Protein AF-A0A0H5CPA8-F1 (afdb_monomer)

Mean predicted aligned error: 16.89 Å

Nearest PDB structures (foldseek):
  6z88-assembly1_G  TM=3.683E-01  e=2.321E-01  Homo sapiens
  7ala-assembly1_B-2  TM=3.546E-01  e=7.227E-01  Homo sapiens
  6z88-assembly1_E  TM=3.947E-01  e=8.647E-01  Homo sapiens
  6z88-assembly1_I  TM=3.704E-01  e=1.238E+00  Homo sapiens
  6z89-assembly1_B-2  TM=2.551E-01  e=1.669E+00  Homo sapiens

Sequence (295 aa):
METSARWRAPVLVMGAALLLPLMLTFAFNLPRWLTVVLLVLSIGAGAMGIRQVVFQREQAELRAEAAKERAAAKPEPEPTLNEHHVPAIPIDSAEPYYRFVLSCKVCWTTHPDADHGNPRGLAVHAVLERARQITVTGAPTDSDNVRTRLAAELGVKVVDRSGQITAWAEDVGLTIPETDVARLARLAELRKEKQVLHQERELEQSTRSYLTENVFTDPGSAMVWWLSRHPDQIREAAALLPTFAELTAAVNDTEVSPKYAQAERPTLSAVANGEWNRLAGDEDRRQLPRTSDPD

pLDDT: mean 80.63, std 17.36, range [33.59, 98.19]

Radius of gyration: 48.31 Å; Cα contacts (8 Å, |Δi|>4): 271; chains: 1; bounding box: 88×82×123 Å

Structure (mmCIF, N/CA/C/O backbone):
data_AF-A0A0H5CPA8-F1
#
_entry.id   AF-A0A0H5CPA8-F1
#
loop_
_atom_site.group_PDB
_atom_site.id
_atom_site.type_symbol
_atom_site.label_atom_id
_atom_site.label_alt_id
_atom_site.label_comp_id
_atom_site.label_asym_id
_atom_site.label_entity_id
_atom_site.label_seq_id
_atom_site.pdbx_PDB_ins_code
_atom_site.Cartn_x
_atom_site.Cartn_y
_atom_site.Cartn_z
_atom_site.occupancy
_atom_site.B_iso_or_equiv
_atom_site.auth_seq_id
_atom_site.auth_comp_id
_atom_site.auth_asym_id
_atom_site.auth_atom_id
_atom_site.pdbx_PDB_model_num
ATOM 1 N N . MET A 1 1 ? 39.561 -14.846 -67.476 1.00 44.72 1 MET A N 1
ATOM 2 C CA . MET A 1 1 ? 39.457 -16.081 -68.292 1.00 44.72 1 MET A CA 1
ATOM 3 C C . MET A 1 1 ? 39.003 -17.265 -67.419 1.00 44.72 1 MET A C 1
ATOM 5 O O . MET A 1 1 ? 39.638 -18.306 -67.432 1.00 44.72 1 MET A O 1
ATOM 9 N N . GLU A 1 2 ? 37.902 -17.134 -66.662 1.00 45.84 2 GLU A N 1
ATOM 10 C CA . GLU A 1 2 ? 37.496 -18.131 -65.637 1.00 45.84 2 GLU A CA 1
ATOM 11 C C . GLU A 1 2 ? 36.095 -18.735 -65.855 1.00 45.84 2 GLU A C 1
ATOM 13 O O . GLU A 1 2 ? 35.608 -19.541 -65.064 1.00 45.84 2 GLU A O 1
ATOM 18 N N . THR A 1 3 ? 35.416 -18.395 -66.951 1.00 46.47 3 THR A N 1
ATOM 19 C CA . THR A 1 3 ? 34.068 -18.910 -67.250 1.00 46.47 3 THR A CA 1
ATOM 20 C C . THR A 1 3 ? 34.074 -20.325 -67.839 1.00 46.47 3 THR A C 1
ATOM 22 O O . THR A 1 3 ? 33.051 -21.007 -67.796 1.00 46.47 3 THR A O 1
ATOM 25 N N . SER A 1 4 ? 35.221 -20.816 -68.321 1.00 49.03 4 SER A N 1
ATOM 26 C CA . SER A 1 4 ? 35.357 -22.138 -68.952 1.00 49.03 4 SER A CA 1
ATOM 27 C C . SER A 1 4 ? 35.433 -23.306 -67.958 1.00 49.03 4 SER A C 1
ATOM 29 O O . SER A 1 4 ? 35.204 -24.452 -68.342 1.00 49.03 4 SER A O 1
ATOM 31 N N . ALA A 1 5 ? 35.699 -23.045 -66.673 1.00 46.66 5 ALA A N 1
ATOM 32 C CA . ALA A 1 5 ? 35.744 -24.077 -65.632 1.00 46.66 5 ALA A CA 1
ATOM 33 C C . ALA A 1 5 ? 34.355 -24.412 -65.051 1.00 46.66 5 ALA A C 1
ATOM 35 O O . ALA A 1 5 ? 34.128 -25.534 -64.598 1.00 46.66 5 ALA A O 1
ATOM 36 N N . ARG A 1 6 ? 33.395 -23.476 -65.125 1.00 50.84 6 ARG A N 1
ATOM 37 C CA . ARG A 1 6 ? 32.060 -23.598 -64.500 1.00 50.84 6 ARG A CA 1
ATOM 38 C C . ARG A 1 6 ? 31.156 -24.665 -65.135 1.00 50.84 6 ARG A C 1
ATOM 40 O O . ARG A 1 6 ? 30.202 -25.089 -64.490 1.00 50.84 6 ARG A O 1
ATOM 47 N N . TRP A 1 7 ? 31.476 -25.131 -66.345 1.00 50.28 7 TRP A N 1
ATOM 48 C CA . TRP A 1 7 ? 30.689 -26.126 -67.092 1.00 50.28 7 TRP A CA 1
ATOM 49 C C . TRP A 1 7 ? 31.372 -27.495 -67.233 1.00 50.28 7 TRP A C 1
ATOM 51 O O . TRP A 1 7 ? 30.726 -28.461 -67.625 1.00 50.28 7 TRP A O 1
ATOM 61 N N . ARG A 1 8 ? 32.656 -27.628 -66.869 1.00 51.97 8 ARG A N 1
ATOM 62 C CA . ARG A 1 8 ? 33.401 -28.894 -67.016 1.00 51.97 8 ARG A CA 1
ATOM 63 C C . ARG A 1 8 ? 32.976 -29.957 -66.006 1.00 51.97 8 ARG A C 1
ATOM 65 O O . ARG A 1 8 ? 32.893 -31.125 -66.365 1.00 51.97 8 ARG A O 1
ATOM 72 N N . ALA A 1 9 ? 32.672 -29.552 -64.773 1.00 53.97 9 ALA A N 1
ATOM 73 C CA . ALA A 1 9 ? 32.246 -30.465 -63.714 1.00 53.97 9 ALA A CA 1
ATOM 74 C C . ALA A 1 9 ? 30.922 -31.197 -64.031 1.00 53.97 9 ALA A C 1
ATOM 76 O O . ALA A 1 9 ? 30.919 -32.424 -63.968 1.00 53.97 9 ALA A O 1
ATOM 77 N N . PRO A 1 10 ? 29.822 -30.528 -64.444 1.00 54.47 10 PRO A N 1
ATOM 78 C CA . PRO A 1 10 ? 28.591 -31.243 -64.787 1.00 54.47 10 PRO A CA 1
ATOM 79 C C . PRO A 1 10 ? 28.733 -32.090 -66.060 1.00 54.47 10 PRO A C 1
ATOM 81 O O . PR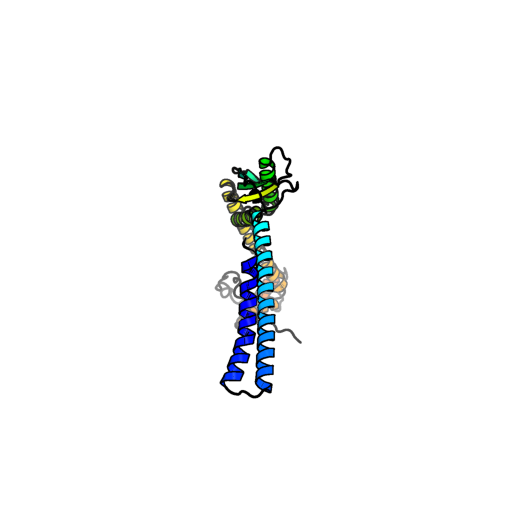O A 1 10 ? 28.175 -33.180 -66.120 1.00 54.47 10 PRO A O 1
ATOM 84 N N . VAL A 1 11 ? 29.522 -31.648 -67.048 1.00 61.16 11 VAL A N 1
ATOM 85 C CA . VAL A 1 11 ? 29.744 -32.398 -68.300 1.00 61.16 11 VAL A CA 1
ATOM 86 C C . VAL A 1 11 ? 30.575 -33.665 -68.067 1.00 61.16 11 VAL A C 1
ATOM 88 O O . VAL A 1 11 ? 30.256 -34.708 -68.633 1.00 61.16 11 VAL A O 1
ATOM 91 N N . LEU A 1 12 ? 31.592 -33.615 -67.199 1.00 62.12 12 LEU A N 1
ATOM 92 C CA . LEU A 1 12 ? 32.364 -34.801 -66.803 1.00 62.12 12 LEU A CA 1
ATOM 93 C C . LEU A 1 12 ? 31.523 -35.788 -65.990 1.00 62.12 12 LEU A C 1
ATOM 95 O O . LEU A 1 12 ? 31.606 -36.988 -66.234 1.00 62.12 12 LEU A O 1
ATOM 99 N N . VAL A 1 13 ? 30.687 -35.298 -65.069 1.00 62.78 13 VAL A N 1
ATOM 100 C CA . VAL A 1 13 ? 29.778 -36.150 -64.285 1.00 62.78 13 VAL A CA 1
ATOM 101 C C . VAL A 1 13 ? 28.743 -36.812 -65.194 1.00 62.78 13 VAL A C 1
ATOM 103 O O . VAL A 1 13 ? 28.523 -38.013 -65.082 1.00 62.78 13 VAL A O 1
ATOM 106 N N . MET A 1 14 ? 28.167 -36.075 -66.146 1.00 61.81 14 MET A N 1
ATOM 107 C CA . MET A 1 14 ? 27.193 -36.618 -67.096 1.00 61.81 14 MET A CA 1
ATOM 108 C C . MET A 1 14 ? 27.835 -37.616 -68.074 1.00 61.81 14 MET A C 1
ATOM 110 O O . MET A 1 14 ? 27.265 -38.672 -68.335 1.00 61.81 14 MET A O 1
ATOM 114 N N . GLY A 1 15 ? 29.045 -37.324 -68.570 1.00 65.88 15 GLY A N 1
ATOM 115 C CA . GLY A 1 15 ? 29.805 -38.225 -69.441 1.00 65.88 15 GLY A CA 1
ATOM 116 C C . GLY A 1 15 ? 30.239 -39.513 -68.736 1.00 65.88 15 GLY A C 1
ATOM 117 O O . GLY A 1 15 ? 30.069 -40.600 -69.286 1.00 65.88 15 GLY A O 1
ATOM 118 N N . ALA A 1 16 ? 30.724 -39.421 -67.494 1.00 64.75 16 ALA A N 1
ATOM 119 C CA . ALA A 1 16 ? 31.068 -40.588 -66.684 1.00 64.75 16 ALA A CA 1
ATOM 120 C C . ALA A 1 16 ? 29.825 -41.419 -66.330 1.00 64.75 16 ALA A C 1
ATOM 122 O O . ALA A 1 16 ? 29.859 -42.640 -66.448 1.00 64.75 16 ALA A O 1
ATOM 123 N N . ALA A 1 17 ? 28.708 -40.775 -65.982 1.00 61.19 17 ALA A N 1
ATOM 124 C CA . ALA A 1 17 ? 27.459 -41.457 -65.654 1.00 61.19 17 ALA A CA 1
ATOM 125 C C . ALA A 1 17 ? 26.862 -42.230 -66.850 1.00 61.19 17 ALA A C 1
ATOM 127 O O . ALA A 1 17 ? 26.171 -43.227 -66.644 1.00 61.19 17 ALA A O 1
ATOM 128 N N . LEU A 1 18 ? 27.144 -41.818 -68.092 1.00 64.56 18 LEU A N 1
ATOM 129 C CA . LEU A 1 18 ? 26.703 -42.506 -69.314 1.00 64.56 18 LEU A CA 1
ATOM 130 C C . LEU A 1 18 ? 27.679 -43.605 -69.768 1.00 64.56 18 LEU A C 1
ATOM 132 O O . LEU A 1 18 ? 27.248 -44.653 -70.246 1.00 64.56 18 LEU A O 1
ATOM 136 N N . LEU A 1 19 ? 28.988 -43.396 -69.588 1.00 67.50 19 LEU A 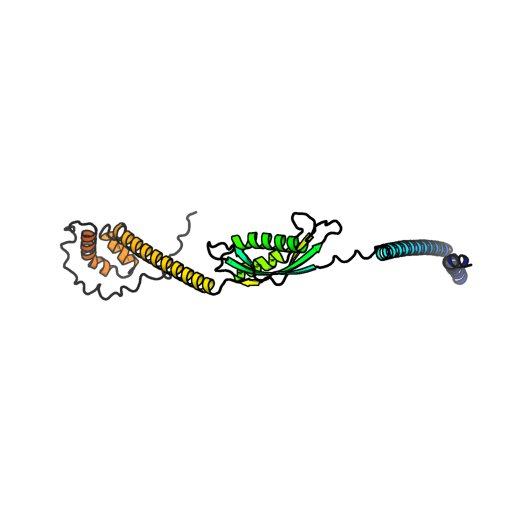N 1
ATOM 137 C CA . LEU A 1 19 ? 30.024 -44.345 -70.013 1.00 67.50 19 LEU A CA 1
ATOM 138 C C . LEU A 1 19 ? 30.178 -45.542 -69.068 1.00 67.50 19 LEU A C 1
ATOM 140 O O . LEU A 1 19 ? 30.428 -46.650 -69.536 1.00 67.50 19 LEU A O 1
ATOM 144 N N . LEU A 1 20 ? 30.000 -45.351 -67.758 1.00 68.00 20 LEU A N 1
ATOM 145 C CA . LEU A 1 20 ? 30.142 -46.412 -66.753 1.00 68.00 20 LEU A CA 1
ATOM 146 C C . LEU A 1 20 ? 29.137 -47.568 -66.936 1.00 68.00 20 LEU A C 1
ATOM 148 O O . LEU A 1 20 ? 29.578 -48.716 -66.981 1.00 68.00 20 LEU A O 1
ATOM 152 N N . PRO A 1 21 ? 27.822 -47.332 -67.131 1.00 65.88 21 PRO A N 1
ATOM 153 C CA . PRO A 1 21 ? 26.882 -48.418 -67.407 1.00 65.88 21 PRO A CA 1
ATOM 154 C C . PRO A 1 21 ? 27.106 -49.046 -68.789 1.00 65.88 21 PRO A C 1
ATOM 156 O O . PRO A 1 21 ? 26.897 -50.247 -68.955 1.00 65.88 21 PRO A O 1
ATOM 159 N N . LEU A 1 22 ? 27.584 -48.279 -69.774 1.00 67.88 22 LEU A N 1
ATOM 160 C CA . LEU A 1 22 ? 27.881 -48.785 -71.117 1.00 67.88 22 LEU A CA 1
ATOM 161 C C . LEU A 1 22 ? 29.123 -49.700 -71.129 1.00 67.88 22 LEU A C 1
ATOM 163 O O . LEU A 1 22 ? 29.129 -50.735 -71.790 1.00 67.88 22 LEU A O 1
ATOM 167 N N . MET A 1 23 ? 30.144 -49.378 -70.330 1.00 70.50 23 MET A N 1
ATOM 168 C CA . MET A 1 23 ? 31.296 -50.259 -70.106 1.00 70.50 23 MET A CA 1
ATOM 169 C C . MET A 1 23 ? 30.933 -51.501 -69.287 1.00 70.50 23 MET A C 1
ATOM 171 O O . MET A 1 23 ? 31.350 -52.605 -69.637 1.00 70.50 23 MET A O 1
ATOM 175 N N . LEU A 1 24 ? 30.122 -51.352 -68.232 1.00 68.88 24 LEU A N 1
ATOM 176 C CA . LEU A 1 24 ? 29.700 -52.475 -67.387 1.00 68.88 24 LEU A CA 1
ATOM 177 C C . LEU A 1 24 ? 28.910 -53.520 -68.189 1.00 68.88 24 LEU A C 1
ATOM 179 O O . LEU A 1 24 ? 29.061 -54.724 -67.991 1.00 68.88 24 LEU A O 1
ATOM 183 N N . THR A 1 25 ? 28.096 -53.053 -69.134 1.00 64.62 25 THR A N 1
ATOM 184 C CA . THR A 1 25 ? 27.258 -53.903 -69.986 1.00 64.62 25 THR A CA 1
ATOM 185 C C . THR A 1 25 ? 28.049 -54.644 -71.052 1.00 64.62 25 THR A C 1
ATOM 187 O O . THR A 1 25 ? 27.723 -55.794 -71.349 1.00 64.62 25 THR A O 1
ATOM 190 N N . PHE A 1 26 ? 29.136 -54.047 -71.542 1.00 70.50 26 PHE A N 1
ATOM 191 C CA . PHE A 1 26 ? 30.077 -54.710 -72.440 1.00 70.50 26 PHE A CA 1
ATOM 192 C C . PHE A 1 26 ? 30.935 -55.765 -71.719 1.00 70.50 26 PHE A C 1
ATOM 194 O O . PHE A 1 26 ? 31.205 -56.823 -72.279 1.00 70.50 26 PHE A O 1
ATOM 201 N N . ALA A 1 27 ? 31.328 -55.511 -70.466 1.00 75.25 27 ALA A N 1
ATOM 202 C CA . ALA A 1 27 ? 32.198 -56.407 -69.699 1.00 75.25 27 ALA A CA 1
ATOM 203 C C . ALA A 1 27 ? 31.483 -57.649 -69.126 1.00 75.25 27 ALA A C 1
ATOM 205 O O . ALA A 1 27 ? 32.087 -58.715 -69.047 1.00 75.25 27 ALA A O 1
ATOM 206 N N . PHE A 1 28 ? 30.208 -57.533 -68.738 1.00 75.25 28 PHE A N 1
ATOM 207 C CA . PHE A 1 28 ? 29.469 -58.601 -68.039 1.00 75.25 28 PHE A CA 1
ATOM 208 C C . PHE A 1 28 ? 28.362 -59.269 -68.880 1.00 75.25 28 PHE A C 1
ATOM 210 O O . PHE A 1 28 ? 27.575 -60.043 -68.339 1.00 75.25 28 PHE A O 1
ATOM 217 N N . ASN A 1 29 ? 28.291 -58.990 -70.192 1.00 71.56 29 ASN A N 1
ATOM 218 C CA . ASN A 1 29 ? 27.273 -59.509 -71.128 1.00 71.5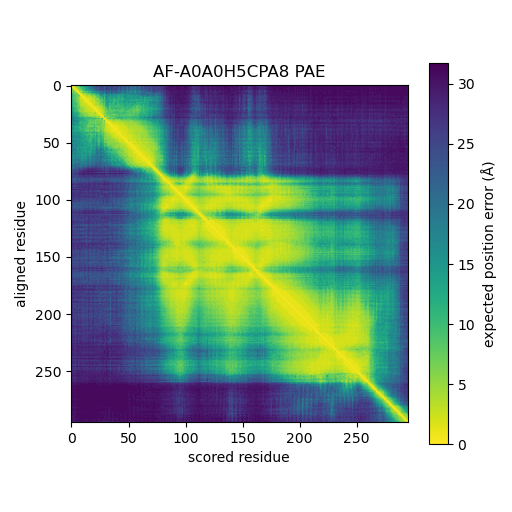6 29 ASN A CA 1
ATOM 219 C C . ASN A 1 29 ? 25.836 -59.396 -70.578 1.00 71.56 29 ASN A C 1
ATOM 221 O O . ASN A 1 29 ? 25.035 -60.333 -70.642 1.00 71.56 29 ASN A O 1
ATOM 225 N N . LEU A 1 30 ? 25.529 -58.248 -69.965 1.00 66.19 30 LEU A N 1
ATOM 226 C CA . LEU A 1 30 ? 24.237 -58.035 -69.326 1.00 66.19 30 LEU A CA 1
ATOM 227 C C . LEU A 1 30 ? 23.108 -58.015 -70.367 1.00 66.19 30 LEU A C 1
ATOM 229 O O . LEU A 1 30 ? 23.293 -57.507 -71.478 1.00 66.19 30 LEU A O 1
ATOM 233 N N . PRO A 1 31 ? 21.907 -58.503 -70.008 1.00 76.69 31 PRO A N 1
ATOM 234 C CA . PRO A 1 31 ? 20.750 -58.444 -70.886 1.00 76.69 31 PRO A CA 1
ATOM 235 C C . PRO A 1 31 ? 20.496 -57.018 -71.382 1.00 76.69 31 PRO A C 1
ATOM 237 O O . PRO A 1 31 ? 20.517 -56.069 -70.596 1.00 76.69 31 PRO A O 1
ATOM 240 N N . ARG A 1 32 ? 20.183 -56.866 -72.677 1.00 76.62 32 ARG A N 1
ATOM 241 C CA . ARG A 1 32 ? 19.951 -55.556 -73.320 1.00 76.62 32 ARG A CA 1
ATOM 242 C C . ARG A 1 32 ? 18.897 -54.696 -72.608 1.00 76.62 32 ARG A C 1
ATOM 244 O O . ARG A 1 32 ? 18.966 -53.480 -72.672 1.00 76.62 32 ARG A O 1
ATOM 251 N N . TRP A 1 33 ? 17.944 -55.306 -71.905 1.00 74.25 33 TRP A N 1
ATOM 252 C CA . TRP A 1 33 ? 16.938 -54.574 -71.131 1.00 74.25 33 TRP A CA 1
ATOM 253 C C . TRP A 1 33 ? 17.524 -53.902 -69.877 1.00 74.25 33 TRP A C 1
ATOM 255 O O . TRP A 1 33 ? 17.095 -52.814 -69.504 1.00 74.25 33 TRP A O 1
ATOM 265 N N . LEU A 1 34 ? 18.546 -54.498 -69.259 1.00 77.12 34 LEU A N 1
ATOM 266 C CA . LEU A 1 34 ? 19.173 -53.993 -68.036 1.00 77.12 34 LEU A CA 1
ATOM 267 C C . LEU A 1 34 ? 20.092 -52.795 -68.330 1.00 77.12 34 LEU A C 1
ATOM 269 O O . LEU A 1 34 ? 20.224 -51.889 -67.509 1.00 77.12 34 LEU A O 1
ATOM 273 N N . THR A 1 35 ? 20.655 -52.741 -69.542 1.00 74.19 35 THR A N 1
ATOM 274 C CA . THR A 1 35 ? 21.454 -51.602 -70.023 1.00 74.19 35 THR A CA 1
ATOM 275 C C . THR A 1 35 ? 20.594 -50.348 -70.180 1.00 74.19 35 THR A C 1
ATOM 277 O O . THR A 1 35 ? 20.984 -49.269 -69.736 1.00 74.19 35 THR A O 1
ATOM 280 N N . VAL A 1 36 ? 19.385 -50.506 -70.731 1.00 79.56 36 VAL A N 1
ATOM 281 C CA . VAL A 1 36 ? 18.406 -49.424 -70.884 1.00 79.56 36 VAL A CA 1
ATOM 282 C C . VAL A 1 36 ? 17.965 -48.907 -69.514 1.00 79.56 36 VAL A C 1
ATOM 284 O O . VAL A 1 36 ? 17.938 -47.697 -69.305 1.00 79.56 36 VAL A O 1
ATOM 287 N N . VAL A 1 37 ? 17.703 -49.799 -68.551 1.00 81.31 37 VAL A N 1
ATOM 288 C CA . VAL A 1 37 ? 17.332 -49.411 -67.177 1.00 81.31 37 VAL A CA 1
ATOM 289 C C . VAL A 1 37 ? 18.449 -48.616 -66.491 1.00 81.31 37 VAL A C 1
ATOM 291 O O . VAL A 1 37 ? 18.175 -47.579 -65.887 1.00 81.31 37 VAL A O 1
ATOM 294 N N . LEU A 1 38 ? 19.709 -49.045 -66.619 1.00 79.44 38 LEU A N 1
ATOM 295 C CA . LEU A 1 38 ? 20.860 -48.332 -66.052 1.00 79.44 38 LEU A CA 1
ATOM 296 C C . LEU A 1 38 ? 21.070 -46.949 -66.680 1.00 79.44 38 LEU A C 1
ATOM 298 O O . LEU A 1 38 ? 21.384 -45.992 -65.971 1.00 79.44 38 LEU A O 1
ATOM 302 N N . LEU A 1 39 ? 20.878 -46.829 -67.994 1.00 80.12 39 LEU A N 1
ATOM 303 C CA . LEU A 1 39 ? 21.018 -45.560 -68.705 1.00 80.12 39 LEU A CA 1
ATOM 304 C C . LEU A 1 39 ? 19.914 -44.576 -68.278 1.00 80.12 39 LEU A C 1
ATOM 306 O O . LEU A 1 39 ? 20.203 -43.418 -67.982 1.00 80.12 39 LEU A O 1
ATOM 310 N N . VAL A 1 40 ? 18.673 -45.051 -68.135 1.00 84.38 40 VAL A N 1
ATOM 311 C CA . VAL A 1 40 ? 17.549 -44.240 -67.632 1.00 84.38 40 VAL A CA 1
ATOM 312 C C . VAL A 1 40 ? 17.772 -43.799 -66.179 1.00 84.38 40 VAL A C 1
ATOM 314 O O . VAL A 1 40 ? 17.574 -42.624 -65.867 1.00 84.38 40 VAL A O 1
ATOM 317 N N . LEU A 1 41 ? 18.241 -44.692 -65.300 1.00 83.69 41 LEU A N 1
ATOM 318 C CA . LEU A 1 41 ? 18.575 -44.353 -63.907 1.00 83.69 41 LEU A CA 1
ATOM 319 C C . LEU A 1 41 ? 19.696 -43.314 -63.814 1.00 83.69 41 LEU A C 1
ATOM 321 O O . LEU A 1 41 ? 19.616 -42.387 -63.009 1.00 83.69 41 LEU A O 1
ATOM 325 N N . SER A 1 42 ? 20.714 -43.444 -64.662 1.00 77.75 42 SER A N 1
ATOM 326 C CA . SER A 1 42 ? 21.829 -42.502 -64.744 1.00 77.75 42 SER A CA 1
ATOM 327 C C . SER A 1 42 ? 21.375 -41.104 -65.183 1.00 77.75 42 SER A C 1
ATOM 329 O O . SER A 1 42 ? 21.723 -40.107 -64.545 1.00 77.75 42 SER A O 1
ATOM 331 N N . ILE A 1 43 ? 20.514 -41.020 -66.204 1.00 83.06 43 ILE A N 1
ATOM 332 C CA . ILE A 1 43 ? 19.918 -39.749 -66.642 1.00 83.06 43 ILE A CA 1
ATOM 333 C C . ILE A 1 43 ? 19.057 -39.141 -65.526 1.00 83.06 43 ILE A C 1
ATOM 335 O O . ILE A 1 43 ? 19.162 -37.943 -65.257 1.00 83.06 43 ILE A O 1
ATOM 339 N N . GLY A 1 44 ? 18.245 -39.954 -64.842 1.00 82.56 44 GLY A N 1
ATOM 340 C CA . GLY A 1 44 ? 17.421 -39.507 -63.715 1.00 82.56 44 GLY A CA 1
ATOM 341 C C . GLY A 1 44 ? 18.253 -38.949 -62.555 1.00 82.56 44 GLY A C 1
ATOM 342 O O . GLY A 1 44 ? 17.967 -37.860 -62.055 1.00 82.56 44 GLY A O 1
ATOM 343 N N . ALA A 1 45 ? 19.330 -39.641 -62.178 1.00 81.00 45 ALA A N 1
ATOM 344 C CA . ALA A 1 45 ? 20.261 -39.191 -61.144 1.00 81.00 45 ALA A CA 1
ATOM 345 C C . ALA A 1 45 ? 21.004 -37.906 -61.552 1.00 81.00 45 ALA A C 1
ATOM 347 O O . ALA A 1 45 ? 21.169 -37.002 -60.731 1.00 81.00 45 ALA A O 1
ATOM 348 N N . GLY A 1 46 ? 21.391 -37.781 -62.827 1.00 77.94 46 GLY A N 1
ATOM 349 C CA . GLY A 1 46 ? 21.994 -36.565 -63.375 1.00 77.94 46 GLY A CA 1
ATOM 350 C C . GLY A 1 46 ? 21.045 -35.365 -63.325 1.00 77.94 46 GLY A C 1
ATOM 351 O O . GLY A 1 46 ? 21.425 -34.297 -62.844 1.00 77.94 46 GLY A O 1
ATOM 352 N N . ALA A 1 47 ? 19.789 -35.546 -63.740 1.00 82.25 47 ALA A N 1
ATOM 353 C CA . ALA A 1 47 ? 18.765 -34.503 -63.669 1.00 82.25 47 ALA A CA 1
ATOM 354 C C . ALA A 1 47 ? 18.480 -34.074 -62.218 1.00 82.25 47 ALA A C 1
ATOM 356 O O . ALA A 1 47 ? 18.363 -32.880 -61.933 1.00 82.25 47 ALA A O 1
ATOM 357 N N . MET A 1 48 ? 18.434 -35.032 -61.288 1.00 82.88 48 MET A N 1
ATOM 358 C CA . MET A 1 48 ? 18.240 -34.758 -59.863 1.00 82.88 48 MET A CA 1
ATOM 359 C C . MET A 1 48 ? 19.443 -34.029 -59.250 1.00 82.88 48 MET A C 1
ATOM 361 O O . MET A 1 48 ? 19.253 -33.065 -58.512 1.00 82.88 48 MET A O 1
ATOM 365 N N . GLY A 1 49 ? 20.671 -34.402 -59.621 1.00 80.75 49 GLY A N 1
ATOM 366 C CA . GLY A 1 49 ? 21.891 -33.703 -59.209 1.00 80.75 49 GLY A CA 1
ATOM 367 C C . GLY A 1 49 ? 21.959 -32.265 -59.729 1.00 80.75 49 GLY A C 1
ATOM 368 O O . GLY A 1 49 ? 22.297 -31.353 -58.975 1.00 80.75 49 GLY A O 1
ATOM 369 N N . ILE A 1 50 ? 21.566 -32.028 -60.986 1.00 79.62 50 ILE A N 1
ATOM 370 C CA . ILE A 1 50 ? 21.484 -30.673 -61.556 1.00 79.62 50 ILE A CA 1
ATOM 371 C C . ILE A 1 50 ? 20.442 -29.845 -60.798 1.00 79.62 50 ILE A C 1
ATOM 373 O O . ILE A 1 50 ? 20.741 -28.725 -60.383 1.00 79.62 50 ILE A O 1
ATOM 377 N N . ARG A 1 51 ? 19.253 -30.405 -60.545 1.00 83.19 51 ARG A N 1
ATOM 378 C CA . ARG A 1 51 ? 18.193 -29.728 -59.785 1.00 83.19 51 ARG A CA 1
ATOM 379 C C . ARG A 1 51 ? 18.632 -29.401 -58.353 1.00 83.19 51 ARG A C 1
ATOM 381 O O . ARG A 1 51 ? 18.379 -28.296 -57.884 1.00 83.19 51 ARG A O 1
ATOM 388 N N . GLN A 1 52 ? 19.340 -30.319 -57.692 1.00 82.00 52 GLN A N 1
ATOM 389 C CA . GLN A 1 52 ? 19.906 -30.120 -56.354 1.00 82.00 52 GLN A CA 1
ATOM 390 C C . GLN A 1 52 ? 20.926 -28.973 -56.342 1.00 82.00 52 GLN A C 1
ATOM 392 O O . GLN A 1 52 ? 20.898 -28.131 -55.449 1.00 82.00 52 GLN A O 1
ATOM 397 N N . VAL A 1 53 ? 21.817 -28.912 -57.338 1.00 82.56 53 VAL A N 1
ATOM 398 C CA . VAL A 1 53 ? 22.844 -27.862 -57.432 1.00 82.56 53 VAL A CA 1
ATOM 399 C C . VAL A 1 53 ? 22.230 -26.499 -57.741 1.00 82.56 53 VAL A C 1
ATOM 401 O O . VAL A 1 53 ? 22.660 -25.505 -57.159 1.00 82.56 53 VAL A O 1
ATOM 404 N N . VAL A 1 54 ? 21.229 -26.436 -58.621 1.00 83.75 54 VAL A N 1
ATOM 405 C CA . VAL A 1 54 ? 20.502 -25.190 -58.913 1.00 83.75 54 VAL A CA 1
ATOM 406 C C . VAL A 1 54 ? 19.804 -24.680 -57.653 1.00 83.75 54 VAL A C 1
ATOM 408 O O . VAL A 1 54 ? 20.029 -23.540 -57.261 1.00 83.75 54 VAL A O 1
ATOM 411 N N . PHE A 1 55 ? 19.088 -25.552 -56.941 1.00 83.12 55 PHE A N 1
ATOM 412 C CA . PHE A 1 55 ? 18.412 -25.192 -55.695 1.00 83.12 55 PHE A CA 1
ATOM 413 C C . PHE A 1 55 ? 19.385 -24.722 -54.600 1.00 83.12 55 PHE A C 1
ATOM 415 O O . PHE A 1 55 ? 19.129 -23.744 -53.901 1.00 83.12 55 PHE A O 1
ATOM 422 N N . GLN A 1 56 ? 20.542 -25.378 -54.463 1.00 80.06 56 GLN A N 1
ATOM 423 C CA . GLN A 1 56 ? 21.582 -24.956 -53.516 1.00 80.06 56 GLN A CA 1
ATOM 424 C C . GLN A 1 56 ? 22.176 -23.587 -53.870 1.00 80.06 56 GLN A C 1
ATOM 426 O O . GLN A 1 56 ? 22.504 -22.812 -52.972 1.00 80.06 56 GLN A O 1
ATOM 431 N N . ARG A 1 57 ? 22.302 -23.271 -55.165 1.00 81.50 57 ARG A N 1
ATOM 432 C CA . ARG A 1 57 ? 22.784 -21.962 -55.627 1.00 81.50 57 ARG A CA 1
ATOM 433 C C . ARG A 1 57 ? 21.778 -20.855 -55.360 1.00 81.50 57 ARG A C 1
ATOM 435 O O . ARG A 1 57 ? 22.175 -19.845 -54.795 1.00 81.50 57 ARG A O 1
ATOM 442 N N . GLU A 1 58 ? 20.505 -21.080 -55.666 1.00 84.81 58 GLU A N 1
ATOM 443 C CA . GLU A 1 58 ? 19.430 -20.128 -55.357 1.00 84.81 58 GLU A CA 1
ATOM 444 C C . GLU A 1 58 ? 19.385 -19.825 -53.853 1.00 84.81 58 GLU A C 1
ATOM 446 O O . GLU A 1 58 ? 19.349 -18.667 -53.443 1.00 84.81 58 GLU A O 1
ATOM 451 N N . GLN A 1 59 ? 19.502 -20.848 -52.997 1.00 84.50 59 GLN A N 1
ATOM 452 C CA . GLN A 1 59 ? 19.580 -20.621 -51.552 1.00 84.50 59 GLN A CA 1
ATOM 453 C C . GLN A 1 59 ? 20.846 -19.871 -51.120 1.00 84.50 59 GLN A C 1
ATOM 455 O O . GLN A 1 59 ? 20.806 -19.111 -50.152 1.00 84.50 59 GLN A O 1
ATOM 460 N N . ALA A 1 60 ? 21.985 -20.111 -51.769 1.00 85.38 60 ALA A N 1
ATOM 461 C CA . ALA A 1 60 ? 23.223 -19.400 -51.463 1.00 85.38 60 ALA A CA 1
ATOM 462 C C . ALA A 1 60 ? 23.139 -17.921 -51.869 1.00 85.38 60 ALA A C 1
ATOM 464 O O . ALA A 1 60 ? 23.607 -17.066 -51.120 1.00 85.38 60 ALA A O 1
ATOM 465 N N . GLU A 1 61 ? 22.504 -17.624 -53.002 1.00 87.44 61 GLU A N 1
ATOM 466 C CA . GLU A 1 61 ? 22.250 -16.262 -53.475 1.00 87.44 61 GLU A CA 1
ATOM 467 C C . G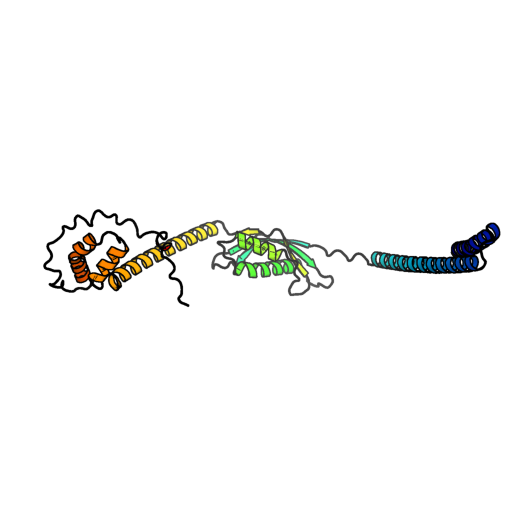LU A 1 61 ? 21.295 -15.525 -52.532 1.00 87.44 61 GLU A C 1
ATOM 469 O O . GLU A 1 61 ? 21.663 -14.464 -52.036 1.00 87.44 61 GLU A O 1
ATOM 474 N N . LEU A 1 62 ? 20.172 -16.137 -52.138 1.00 86.50 62 LEU A N 1
ATOM 475 C CA . LEU A 1 62 ? 19.243 -15.555 -51.157 1.00 86.50 62 LEU A CA 1
ATOM 476 C C . LEU A 1 62 ? 19.901 -15.306 -49.790 1.00 86.50 62 LEU A C 1
ATOM 478 O O . LEU A 1 62 ? 19.670 -14.278 -49.156 1.00 86.50 62 LEU A O 1
ATOM 482 N N . ARG A 1 63 ? 20.757 -16.224 -49.315 1.00 84.50 63 ARG A N 1
ATOM 483 C CA . ARG A 1 63 ? 21.526 -16.015 -48.072 1.00 84.50 63 ARG A CA 1
ATOM 484 C C . ARG A 1 63 ? 22.539 -14.883 -48.215 1.00 84.50 63 ARG A C 1
ATOM 486 O O . ARG A 1 63 ? 22.745 -14.143 -47.257 1.00 84.50 63 ARG A O 1
ATOM 493 N N . ALA A 1 64 ? 23.174 -14.753 -49.378 1.00 86.12 64 ALA A N 1
ATOM 494 C CA . ALA A 1 64 ? 24.118 -13.678 -49.655 1.00 86.12 64 ALA A CA 1
ATOM 495 C C . ALA A 1 64 ? 23.411 -12.322 -49.779 1.00 86.12 64 ALA A C 1
ATOM 497 O O . ALA A 1 64 ? 23.943 -11.326 -49.296 1.00 86.12 64 ALA A O 1
ATOM 498 N N . GLU A 1 65 ? 22.221 -12.276 -50.374 1.00 84.88 65 GLU A N 1
ATOM 499 C CA . GLU A 1 65 ? 21.363 -11.090 -50.425 1.00 84.88 65 GLU A CA 1
ATOM 500 C C . GLU A 1 65 ? 20.887 -10.692 -49.031 1.00 84.88 65 GLU A C 1
ATOM 502 O O . GLU A 1 65 ? 21.124 -9.560 -48.634 1.00 84.88 65 GLU A O 1
ATOM 507 N N . ALA A 1 66 ? 20.370 -11.624 -48.227 1.00 82.50 66 ALA A N 1
ATOM 508 C CA . ALA A 1 66 ? 19.984 -11.344 -46.842 1.00 82.50 66 ALA A CA 1
ATOM 509 C C . ALA A 1 66 ? 21.178 -10.904 -45.971 1.00 82.50 66 ALA A C 1
ATOM 511 O O . ALA A 1 66 ? 21.040 -10.053 -45.093 1.00 82.50 66 ALA A O 1
ATOM 512 N N . ALA A 1 67 ? 22.372 -11.462 -46.196 1.00 82.19 67 ALA A N 1
ATOM 513 C CA . ALA A 1 67 ? 23.591 -11.026 -45.515 1.00 82.19 67 ALA A CA 1
ATOM 514 C C . ALA A 1 67 ? 24.027 -9.623 -45.963 1.00 82.19 67 ALA A C 1
ATOM 516 O O . ALA A 1 67 ? 24.457 -8.827 -45.131 1.00 82.19 67 ALA A O 1
ATOM 517 N N . LYS A 1 68 ? 23.884 -9.301 -47.255 1.00 80.88 68 LYS A N 1
ATOM 518 C CA . LYS A 1 68 ? 24.123 -7.955 -47.788 1.00 80.88 68 LYS A CA 1
ATOM 519 C C . LYS A 1 68 ? 23.094 -6.959 -47.277 1.00 80.88 68 LYS A C 1
ATOM 521 O O . LYS A 1 68 ? 23.501 -5.879 -46.889 1.00 80.88 68 LYS A O 1
ATOM 526 N N . GLU A 1 69 ? 21.813 -7.309 -47.216 1.00 77.44 69 GLU A N 1
ATOM 527 C CA . GLU A 1 69 ? 20.766 -6.473 -46.621 1.00 77.44 69 GLU A CA 1
ATOM 528 C C . GLU A 1 69 ? 21.038 -6.224 -45.140 1.00 77.44 69 GLU A C 1
ATOM 530 O O . GLU A 1 69 ? 20.961 -5.086 -44.701 1.00 77.44 69 GLU A O 1
ATOM 535 N N . ARG A 1 70 ? 21.451 -7.241 -44.374 1.00 71.31 70 ARG A N 1
ATOM 536 C CA . ARG A 1 70 ? 21.859 -7.063 -42.968 1.00 71.31 70 ARG A CA 1
ATOM 537 C C . ARG A 1 70 ? 23.120 -6.216 -42.806 1.00 71.31 70 ARG A C 1
ATOM 539 O O . ARG A 1 70 ? 23.232 -5.501 -41.822 1.00 71.31 70 ARG A O 1
ATOM 546 N N . ALA A 1 71 ? 24.069 -6.306 -43.738 1.00 73.62 71 ALA A N 1
ATOM 547 C CA . ALA A 1 71 ? 25.288 -5.497 -43.720 1.00 73.62 71 ALA A CA 1
ATOM 548 C C . ALA A 1 71 ? 25.066 -4.064 -44.247 1.00 73.62 71 ALA A C 1
ATOM 550 O O . ALA A 1 71 ? 25.793 -3.151 -43.864 1.00 73.62 71 ALA A O 1
ATOM 551 N N . ALA A 1 72 ? 24.086 -3.874 -45.135 1.00 72.75 72 ALA A N 1
ATOM 552 C CA . ALA A 1 72 ? 23.693 -2.590 -45.712 1.00 72.75 72 ALA A CA 1
ATOM 553 C C . ALA A 1 72 ? 22.646 -1.859 -44.863 1.00 72.75 72 ALA A C 1
ATOM 555 O O . ALA A 1 72 ? 22.548 -0.634 -44.948 1.00 72.75 72 ALA A O 1
ATOM 556 N N . ALA A 1 73 ? 21.897 -2.583 -44.026 1.00 70.75 73 ALA A N 1
ATOM 557 C CA . ALA A 1 73 ? 21.163 -2.020 -42.908 1.00 70.75 73 ALA A CA 1
ATOM 558 C C . ALA A 1 73 ? 22.192 -1.371 -41.982 1.00 70.75 73 ALA A C 1
ATOM 560 O O . ALA A 1 73 ? 22.863 -2.021 -41.181 1.00 70.75 73 ALA A O 1
ATOM 561 N N . LYS A 1 74 ? 22.372 -0.064 -42.170 1.00 67.38 74 LYS A N 1
ATOM 562 C CA . LYS A 1 74 ? 23.166 0.783 -41.291 1.00 67.38 74 LYS A CA 1
ATOM 563 C C . LYS A 1 74 ? 22.722 0.487 -39.853 1.00 67.38 74 LYS A C 1
ATOM 565 O O . LYS A 1 74 ? 21.509 0.453 -39.640 1.00 67.38 74 LYS A O 1
ATOM 570 N N . PRO A 1 75 ? 23.643 0.263 -38.895 1.00 65.44 75 PRO A N 1
ATOM 571 C CA . PRO A 1 75 ? 23.251 0.116 -37.502 1.00 65.44 75 PRO A CA 1
ATOM 572 C C . PRO A 1 75 ? 22.405 1.336 -37.149 1.00 65.44 75 PRO A C 1
ATOM 574 O O . PRO A 1 75 ? 22.859 2.476 -37.298 1.00 65.44 75 PRO A O 1
ATOM 577 N N . GLU A 1 76 ? 21.141 1.084 -36.815 1.00 65.50 76 GLU A N 1
ATOM 578 C CA . GLU A 1 76 ? 20.234 2.110 -36.332 1.00 65.50 76 GLU A CA 1
ATOM 579 C C . GLU A 1 76 ? 20.954 2.790 -35.163 1.00 65.50 76 GLU A C 1
ATOM 581 O O . GLU A 1 76 ? 21.491 2.076 -34.310 1.00 65.50 76 GLU A O 1
ATOM 586 N N . PRO A 1 77 ? 21.121 4.126 -35.176 1.00 63.00 77 PRO A N 1
ATOM 587 C CA . PRO A 1 77 ? 21.854 4.800 -34.117 1.00 63.00 77 PRO A CA 1
ATOM 588 C C . PRO A 1 77 ? 21.211 4.406 -32.791 1.00 63.00 77 PRO A C 1
ATOM 590 O O . PRO A 1 77 ? 20.021 4.652 -32.596 1.00 63.00 77 PRO A O 1
ATOM 593 N N . GLU A 1 78 ? 21.978 3.740 -31.921 1.00 65.50 78 GLU A N 1
ATOM 594 C CA . GLU A 1 78 ? 21.477 3.332 -30.613 1.00 65.50 78 GLU A CA 1
ATOM 595 C C . GLU A 1 78 ? 20.891 4.576 -29.938 1.00 65.50 78 GLU A C 1
ATOM 597 O O . GLU A 1 78 ? 21.576 5.606 -29.866 1.00 65.50 78 GLU A O 1
ATOM 602 N N . PRO A 1 79 ? 19.614 4.543 -29.514 1.00 66.19 79 PRO A N 1
ATOM 603 C CA . PRO A 1 79 ? 18.988 5.711 -28.926 1.00 66.19 79 PRO A CA 1
ATOM 604 C C . PRO A 1 79 ? 19.818 6.133 -27.719 1.00 66.19 79 PRO A C 1
ATOM 606 O O . PRO A 1 79 ? 20.110 5.317 -26.843 1.00 66.19 79 PRO A O 1
ATOM 609 N N . THR A 1 80 ? 20.223 7.402 -27.685 1.00 70.81 80 THR A N 1
ATOM 610 C CA . THR A 1 80 ? 21.034 7.935 -26.594 1.00 70.81 80 THR A CA 1
ATOM 611 C C . THR A 1 80 ? 20.253 7.794 -25.293 1.00 70.81 80 THR A C 1
ATOM 613 O O . THR A 1 80 ? 19.228 8.445 -25.075 1.00 70.81 80 THR A O 1
ATOM 616 N N . LEU A 1 81 ? 20.717 6.881 -24.440 1.00 82.38 81 LEU A N 1
ATOM 617 C CA . LEU A 1 81 ? 20.166 6.697 -23.110 1.00 82.38 81 LEU A CA 1
ATOM 618 C C . LEU A 1 81 ? 20.592 7.889 -22.261 1.00 82.38 81 LEU A C 1
ATOM 620 O O . LEU A 1 81 ? 21.779 8.086 -22.001 1.00 82.38 81 LEU A O 1
ATOM 624 N N . ASN A 1 82 ? 19.619 8.687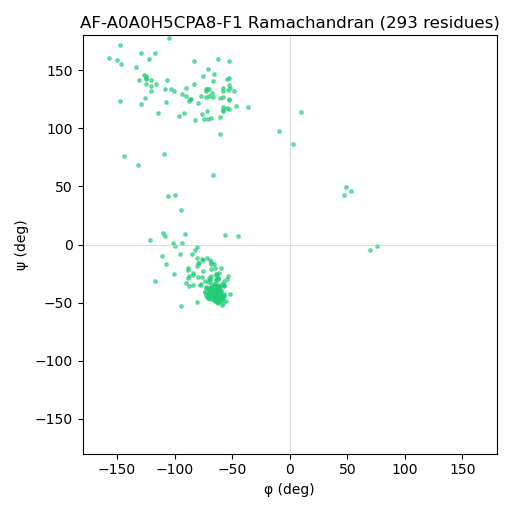 -21.844 1.00 88.19 82 ASN A N 1
ATOM 625 C CA . ASN A 1 82 ? 19.849 9.813 -20.958 1.00 88.19 82 ASN A CA 1
ATOM 626 C C . ASN A 1 82 ? 19.324 9.478 -19.565 1.00 88.19 82 ASN A C 1
ATOM 628 O O . ASN A 1 82 ? 18.264 8.867 -19.424 1.00 88.19 82 ASN A O 1
ATOM 632 N N . GLU A 1 83 ? 20.057 9.903 -18.541 1.00 91.94 83 GLU A N 1
ATOM 633 C CA . GLU A 1 83 ? 19.768 9.567 -17.151 1.00 91.94 83 GLU A CA 1
ATOM 634 C C . GLU A 1 83 ? 19.773 10.819 -16.275 1.00 91.94 83 GLU A C 1
ATOM 636 O O . GLU A 1 83 ? 20.596 11.726 -16.433 1.00 91.94 83 GLU A O 1
ATOM 641 N N . HIS A 1 84 ? 18.856 10.872 -15.314 1.00 91.38 84 HIS A N 1
ATOM 642 C CA . HIS A 1 84 ? 18.800 11.938 -14.333 1.00 91.38 84 HIS A CA 1
ATOM 643 C C . HIS A 1 84 ? 18.283 11.441 -12.986 1.00 91.38 84 HIS A C 1
ATOM 645 O O . HIS A 1 84 ? 17.171 10.935 -12.876 1.00 91.38 84 HIS A O 1
ATOM 651 N N . HIS A 1 85 ? 19.070 11.651 -11.934 1.00 92.31 85 HIS A N 1
ATOM 652 C CA . HIS A 1 85 ? 18.649 11.351 -10.573 1.00 92.31 85 HIS A CA 1
ATOM 653 C C . HIS A 1 85 ? 17.746 12.454 -10.013 1.00 92.31 85 HIS A C 1
ATOM 655 O O . HIS A 1 85 ? 18.157 13.614 -9.911 1.00 92.31 85 HIS A O 1
ATOM 661 N N . VAL A 1 86 ? 16.535 12.075 -9.617 1.00 87.88 86 VAL A N 1
ATOM 662 C CA . VAL A 1 86 ? 15.550 12.962 -9.004 1.00 87.88 86 VAL A CA 1
ATOM 663 C C . VAL A 1 86 ? 15.717 12.913 -7.479 1.00 87.88 86 VAL A C 1
ATOM 665 O O . VAL A 1 86 ? 15.474 11.865 -6.873 1.00 87.88 86 VAL A O 1
ATOM 668 N N . PRO A 1 87 ? 16.139 14.019 -6.835 1.00 83.88 87 PRO A N 1
ATOM 669 C CA . PRO A 1 87 ? 16.319 14.052 -5.390 1.00 83.88 87 PRO A CA 1
ATOM 670 C C . PRO A 1 87 ? 14.960 14.062 -4.687 1.00 83.88 87 PRO A C 1
ATOM 672 O O . PRO A 1 87 ? 14.115 14.866 -5.054 1.00 83.88 87 PRO A O 1
ATOM 675 N N . ALA A 1 88 ? 14.791 13.197 -3.681 1.00 90.06 88 ALA A N 1
ATOM 676 C CA . ALA A 1 88 ? 13.707 13.158 -2.687 1.00 90.06 88 ALA A CA 1
ATOM 677 C C . ALA A 1 88 ? 12.589 14.218 -2.867 1.00 90.06 88 ALA A C 1
ATOM 679 O O . ALA A 1 88 ? 12.638 15.292 -2.263 1.00 90.06 88 ALA A O 1
ATOM 680 N N . ILE A 1 89 ? 11.578 13.914 -3.690 1.00 92.38 89 ILE A N 1
ATOM 681 C CA . ILE A 1 89 ? 10.440 14.802 -3.976 1.00 92.38 89 ILE A CA 1
ATOM 682 C C . ILE A 1 89 ? 9.222 14.369 -3.154 1.00 92.38 89 ILE A C 1
ATOM 684 O O . ILE A 1 89 ? 8.877 13.185 -3.170 1.00 92.38 89 ILE A O 1
ATOM 688 N N . PRO A 1 90 ? 8.524 15.298 -2.475 1.00 92.56 90 PRO A N 1
ATOM 689 C CA . PRO A 1 90 ? 7.277 14.983 -1.794 1.00 92.56 90 PRO A CA 1
ATOM 690 C C . PRO A 1 90 ? 6.150 14.708 -2.801 1.00 92.56 90 PRO A C 1
ATOM 692 O O . PRO A 1 90 ? 5.874 15.529 -3.677 1.00 92.56 90 PRO A O 1
ATOM 695 N N . ILE A 1 91 ? 5.469 13.575 -2.644 1.00 93.38 91 ILE A N 1
ATOM 696 C CA . ILE A 1 91 ? 4.325 13.154 -3.457 1.00 93.38 91 ILE A CA 1
ATOM 697 C C . ILE A 1 91 ? 3.131 12.862 -2.547 1.00 93.38 91 ILE A C 1
ATOM 699 O O . ILE A 1 91 ? 3.276 12.360 -1.433 1.00 93.38 91 ILE A O 1
ATOM 703 N N . ASP A 1 92 ? 1.939 13.213 -3.019 1.00 93.31 92 ASP A N 1
ATOM 704 C CA . ASP A 1 92 ? 0.696 13.040 -2.277 1.00 93.31 92 ASP A CA 1
ATOM 705 C C . ASP A 1 92 ? 0.357 11.545 -2.088 1.00 93.31 92 ASP A C 1
ATOM 707 O O . ASP A 1 92 ? 0.585 10.721 -2.983 1.00 93.31 92 ASP A O 1
ATOM 711 N N . SER A 1 93 ? -0.145 11.207 -0.895 1.00 94.00 93 SER A N 1
ATOM 712 C CA . SER A 1 93 ? -0.601 9.860 -0.519 1.00 94.00 93 SER A CA 1
ATOM 713 C C . SER A 1 93 ? -2.131 9.779 -0.482 1.00 94.00 93 SER A C 1
ATOM 715 O O . SER A 1 93 ? -2.810 10.789 -0.680 1.00 94.00 93 SER A O 1
ATOM 717 N N . ALA A 1 94 ? -2.679 8.593 -0.199 1.00 93.56 94 ALA A N 1
ATOM 718 C CA . ALA A 1 94 ? -4.117 8.426 0.015 1.00 93.56 94 ALA A CA 1
ATOM 719 C C . ALA A 1 94 ? -4.636 9.089 1.302 1.00 93.56 94 ALA A C 1
ATOM 721 O O . ALA A 1 94 ? -5.813 9.446 1.368 1.00 93.56 94 ALA A O 1
ATOM 722 N N . GLU A 1 95 ? -3.794 9.254 2.330 1.00 90.50 95 GLU A N 1
ATOM 723 C CA . GLU A 1 95 ? -4.211 9.926 3.562 1.00 90.50 95 GLU A CA 1
ATOM 724 C C . GLU A 1 95 ? -3.941 11.437 3.476 1.00 90.50 95 GLU A C 1
ATOM 726 O O . GLU A 1 95 ? -2.809 11.857 3.205 1.00 90.50 95 GLU A O 1
ATOM 731 N N . PRO A 1 96 ? -4.950 12.286 3.756 1.00 86.69 96 PRO A N 1
ATOM 732 C CA . PRO A 1 96 ? -4.746 13.723 3.855 1.00 86.69 96 PRO A CA 1
ATOM 733 C C . PRO A 1 96 ? -3.644 14.051 4.866 1.00 86.69 96 PRO A C 1
ATOM 735 O O . PRO A 1 96 ? -3.548 13.424 5.917 1.00 86.69 96 PRO A O 1
ATOM 738 N N . TYR A 1 97 ? -2.841 15.072 4.562 1.00 89.06 97 TYR A N 1
ATOM 739 C CA . TYR A 1 97 ? -1.741 15.571 5.404 1.00 89.06 97 TYR A CA 1
ATOM 740 C C . TYR A 1 97 ? -0.513 14.658 5.531 1.00 89.06 97 TYR A C 1
ATOM 742 O O . TYR A 1 97 ? 0.493 15.110 6.075 1.00 89.06 97 TYR A O 1
ATOM 750 N N . TYR A 1 98 ? -0.541 13.447 4.970 1.00 92.44 98 TYR A N 1
ATOM 751 C CA . TYR A 1 98 ? 0.617 12.560 4.889 1.00 92.44 98 TYR A CA 1
ATOM 752 C C . TYR A 1 98 ? 1.123 12.480 3.451 1.00 92.44 98 TYR A C 1
ATOM 754 O O . TYR A 1 98 ? 0.351 12.339 2.499 1.00 92.44 98 TYR A O 1
ATOM 762 N N . ARG A 1 99 ? 2.440 12.590 3.277 1.00 93.62 99 ARG A N 1
ATOM 763 C CA . ARG A 1 99 ? 3.088 12.552 1.963 1.00 93.62 99 ARG A CA 1
ATOM 764 C C . ARG A 1 99 ? 4.187 11.509 1.942 1.00 93.62 99 ARG A C 1
ATOM 766 O O . ARG A 1 99 ? 4.885 11.306 2.933 1.00 93.62 99 ARG A O 1
ATOM 773 N N . PHE A 1 100 ? 4.355 10.894 0.783 1.00 94.81 100 PHE A N 1
ATOM 774 C CA . PHE A 1 100 ? 5.527 10.092 0.492 1.00 94.81 100 PHE A CA 1
ATOM 775 C C . PHE A 1 100 ? 6.673 10.981 0.022 1.00 94.81 100 PHE A C 1
ATOM 777 O O . PHE A 1 100 ? 6.459 12.071 -0.504 1.00 94.81 100 PHE A O 1
ATOM 784 N N . VAL A 1 101 ? 7.891 10.485 0.161 1.00 95.19 101 VAL A N 1
ATOM 785 C CA . VAL A 1 101 ? 9.099 11.063 -0.413 1.00 95.19 101 VAL A CA 1
ATOM 786 C C . VAL A 1 101 ? 9.627 10.070 -1.442 1.00 95.19 101 VAL A C 1
ATOM 788 O O . VAL A 1 101 ? 10.027 8.959 -1.095 1.00 95.19 101 VAL A O 1
ATOM 791 N N . LEU A 1 102 ? 9.582 10.460 -2.716 1.00 95.00 102 LEU A N 1
ATOM 792 C CA . LEU A 1 102 ? 10.064 9.662 -3.840 1.00 95.00 102 LEU A CA 1
ATOM 793 C C . LEU A 1 102 ? 11.507 10.034 -4.175 1.00 95.00 102 LEU A C 1
ATOM 795 O O . LEU A 1 102 ? 11.809 11.198 -4.438 1.00 95.00 102 LEU A O 1
ATOM 799 N N . SER A 1 103 ? 12.372 9.034 -4.275 1.00 95.25 103 SER A N 1
ATOM 800 C CA . SER A 1 103 ? 13.690 9.134 -4.904 1.00 95.25 103 SER A CA 1
ATOM 801 C C . SER A 1 103 ? 13.756 8.140 -6.055 1.00 95.25 103 SER A C 1
ATOM 803 O O . SER A 1 103 ? 13.376 6.988 -5.874 1.00 95.25 103 SER A O 1
ATOM 805 N N . CYS A 1 104 ? 14.215 8.552 -7.232 1.00 94.81 104 CYS A N 1
ATOM 806 C CA . CYS A 1 104 ? 14.393 7.620 -8.346 1.00 94.81 104 CYS A CA 1
ATOM 807 C C . CYS A 1 104 ? 15.406 8.138 -9.365 1.00 94.81 104 CYS A C 1
ATOM 809 O O . CYS A 1 104 ? 15.684 9.341 -9.451 1.00 94.81 104 CYS A O 1
ATOM 811 N N . LYS A 1 105 ? 15.933 7.218 -10.167 1.00 95.81 105 LYS A N 1
ATOM 812 C CA . LYS A 1 105 ? 16.743 7.515 -11.342 1.00 95.81 105 LYS A CA 1
ATOM 813 C C . LYS A 1 105 ? 15.837 7.496 -12.571 1.00 95.81 105 LYS A C 1
ATOM 815 O O . LYS A 1 105 ? 15.332 6.452 -12.958 1.00 95.81 105 LYS A O 1
ATOM 820 N N . VAL A 1 106 ? 15.594 8.653 -13.174 1.00 94.62 106 VAL A N 1
ATOM 821 C CA . VAL A 1 106 ? 14.769 8.780 -14.381 1.00 94.62 106 VAL A CA 1
ATOM 822 C C . VAL A 1 106 ? 15.637 8.558 -15.610 1.00 94.62 106 VAL A C 1
ATOM 824 O O . VAL A 1 106 ? 16.629 9.261 -15.801 1.00 94.62 106 VAL A O 1
ATOM 827 N N . CYS A 1 107 ? 15.232 7.621 -16.458 1.00 93.50 107 CYS A N 1
ATOM 828 C CA . CYS A 1 107 ? 15.901 7.280 -17.705 1.00 93.50 107 CYS A CA 1
ATOM 829 C C . CYS A 1 107 ? 14.970 7.596 -18.881 1.00 93.50 107 CYS A C 1
ATOM 831 O O . CYS A 1 107 ? 13.761 7.347 -18.810 1.00 93.50 107 CYS A O 1
ATOM 833 N N . TRP A 1 108 ? 15.504 8.163 -19.963 1.00 94.19 108 TRP A N 1
ATOM 834 C CA . TRP A 1 108 ? 14.714 8.433 -21.162 1.00 94.19 108 TRP A CA 1
ATOM 835 C C . TRP A 1 108 ? 15.510 8.303 -22.455 1.00 94.19 108 TRP A C 1
ATOM 837 O O . TRP A 1 108 ? 16.728 8.488 -22.497 1.00 94.19 108 TRP A O 1
ATOM 847 N N . THR A 1 109 ? 14.776 8.035 -23.529 1.00 91.69 109 THR A N 1
ATOM 848 C CA . THR A 1 109 ? 15.258 8.104 -24.908 1.00 91.69 109 THR A CA 1
ATOM 849 C C . THR A 1 109 ? 14.421 9.113 -25.685 1.00 91.69 109 THR A C 1
ATOM 851 O O . THR A 1 109 ? 13.195 9.174 -25.551 1.00 91.69 109 THR A O 1
ATOM 854 N N . THR A 1 110 ? 15.088 9.945 -26.479 1.00 88.69 110 THR A N 1
ATOM 855 C CA . THR A 1 110 ? 14.444 10.918 -27.370 1.00 88.69 110 THR A CA 1
ATOM 856 C C . THR A 1 110 ? 14.188 10.279 -28.726 1.00 88.69 110 THR A C 1
ATOM 858 O O . THR A 1 110 ? 15.075 9.612 -29.263 1.00 88.69 110 THR A O 1
ATOM 861 N N . HIS A 1 111 ? 12.996 10.477 -29.287 1.00 84.00 111 HIS A N 1
ATOM 862 C CA . HIS A 1 111 ? 12.735 10.057 -30.661 1.00 84.00 111 HIS A CA 1
ATOM 863 C C . HIS A 1 111 ? 13.495 10.968 -31.650 1.00 84.00 111 HIS A C 1
ATOM 865 O O . HIS A 1 111 ? 13.728 12.130 -31.319 1.00 84.00 111 HIS A O 1
ATOM 871 N N . PRO A 1 112 ? 13.890 10.494 -32.847 1.00 77.19 112 PRO A N 1
ATOM 872 C CA . PRO A 1 112 ? 14.600 11.323 -33.827 1.00 77.19 112 PRO A CA 1
ATOM 873 C C . PRO A 1 112 ? 13.836 12.592 -34.232 1.00 77.19 112 PRO A C 1
ATOM 875 O O . PRO A 1 112 ? 14.456 13.621 -34.478 1.00 77.19 112 PRO A O 1
ATOM 878 N N . ASP A 1 113 ? 12.502 12.525 -34.228 1.00 78.00 113 ASP A N 1
ATOM 879 C CA . ASP A 1 113 ? 11.602 13.635 -34.571 1.00 78.00 113 ASP A CA 1
ATOM 880 C C . ASP A 1 113 ? 11.196 14.492 -33.353 1.00 78.00 113 ASP A C 1
ATOM 882 O O . ASP A 1 113 ? 10.292 15.324 -33.434 1.00 78.00 113 ASP A O 1
ATOM 886 N N . ALA A 1 114 ? 11.816 14.268 -32.191 1.00 78.00 114 ALA A N 1
ATOM 887 C CA . ALA A 1 114 ? 11.495 14.989 -30.968 1.00 78.00 114 ALA A CA 1
ATOM 888 C C . ALA A 1 114 ? 12.080 16.408 -30.986 1.00 78.00 114 ALA A C 1
ATOM 890 O O . ALA A 1 114 ? 13.292 16.590 -30.874 1.00 78.00 114 ALA A O 1
ATOM 891 N N . ASP A 1 115 ? 11.210 17.415 -31.043 1.00 78.12 115 ASP A N 1
ATOM 892 C CA . ASP A 1 115 ? 11.577 18.830 -30.940 1.00 78.12 115 ASP A CA 1
ATOM 893 C C . ASP A 1 115 ? 11.098 19.404 -29.597 1.00 78.12 115 ASP A C 1
ATOM 895 O O . ASP A 1 115 ? 10.061 20.065 -29.489 1.00 78.12 115 ASP A O 1
ATOM 899 N N . HIS A 1 116 ? 11.840 19.091 -28.530 1.00 81.06 116 HIS A N 1
ATOM 900 C CA . HIS A 1 116 ? 11.595 19.658 -27.206 1.00 81.06 116 HIS A CA 1
ATOM 901 C C . HIS A 1 116 ? 12.851 20.306 -26.633 1.00 81.06 116 HIS A C 1
ATOM 903 O O . HIS A 1 116 ? 13.879 19.653 -26.464 1.00 81.06 116 HIS A O 1
ATOM 909 N N . GLY A 1 117 ? 12.746 21.576 -26.230 1.00 84.69 117 GLY A N 1
ATOM 910 C CA . GLY A 1 117 ? 13.871 22.336 -25.674 1.00 84.69 117 GLY A CA 1
ATOM 911 C C . GLY A 1 117 ? 14.409 21.822 -24.329 1.00 84.69 117 GLY A C 1
ATOM 912 O O . GLY A 1 117 ? 15.520 22.183 -23.947 1.00 84.69 117 GLY A O 1
ATOM 913 N N . ASN A 1 118 ? 13.658 20.987 -23.595 1.00 88.75 118 ASN A N 1
ATOM 914 C CA . ASN A 1 118 ? 14.106 20.393 -22.327 1.00 88.75 118 ASN A CA 1
ATOM 915 C C . ASN A 1 118 ? 13.594 18.948 -22.135 1.00 88.75 118 ASN A C 1
ATOM 917 O O . ASN A 1 118 ? 12.677 18.713 -21.339 1.00 88.75 118 ASN A O 1
ATOM 921 N N . PRO A 1 119 ? 14.186 17.950 -22.818 1.00 88.56 119 PRO A N 1
ATOM 922 C CA . PRO A 1 119 ? 13.724 16.560 -22.747 1.00 88.56 119 PRO A CA 1
ATOM 923 C C . PRO A 1 119 ? 13.837 15.963 -21.333 1.00 88.56 119 PRO A C 1
ATOM 925 O O . PRO A 1 119 ? 13.014 15.139 -20.944 1.00 88.56 119 PRO A O 1
ATOM 928 N N . ARG A 1 120 ? 14.792 16.437 -20.519 1.00 90.44 120 ARG A N 1
ATOM 929 C CA . ARG A 1 120 ? 14.947 16.036 -19.111 1.00 90.44 120 ARG A CA 1
ATOM 930 C C . ARG A 1 120 ? 13.736 16.431 -18.268 1.00 90.44 120 ARG A C 1
ATOM 932 O O . ARG A 1 120 ? 13.224 15.612 -17.510 1.00 90.44 120 ARG A O 1
ATOM 939 N N . GLY A 1 121 ? 13.296 17.687 -18.368 1.00 90.50 121 GLY A N 1
ATOM 940 C CA . GLY A 1 121 ? 12.136 18.179 -17.619 1.00 90.50 121 GLY A CA 1
ATOM 941 C C . GLY A 1 121 ? 10.863 17.414 -17.978 1.00 90.50 121 GLY A C 1
ATOM 942 O O . GLY A 1 121 ? 10.100 17.039 -17.088 1.00 90.50 121 GLY A O 1
ATOM 943 N N . LEU A 1 122 ? 10.694 17.109 -19.268 1.00 92.00 122 LEU A N 1
ATOM 944 C CA . LEU A 1 122 ? 9.580 16.310 -19.770 1.00 92.00 122 LEU A CA 1
ATOM 945 C C . LEU A 1 122 ? 9.609 14.876 -19.221 1.00 92.00 122 LEU A C 1
ATOM 947 O O . LEU A 1 122 ? 8.589 14.393 -18.734 1.00 92.00 122 LEU A O 1
ATOM 951 N N . ALA A 1 123 ? 10.778 14.225 -19.213 1.00 92.44 123 ALA A N 1
ATOM 952 C CA . ALA A 1 123 ? 10.939 12.874 -18.671 1.00 92.44 123 ALA A CA 1
ATOM 953 C C . ALA A 1 123 ? 10.606 12.808 -17.174 1.00 92.44 123 ALA A C 1
ATOM 955 O O . ALA A 1 123 ? 9.838 11.947 -16.740 1.00 92.44 123 ALA A O 1
ATOM 956 N N . VAL A 1 124 ? 11.139 13.750 -16.388 1.00 93.25 124 VAL A N 1
ATOM 957 C CA . VAL A 1 124 ? 10.862 13.841 -14.947 1.00 93.25 124 VAL A CA 1
ATOM 958 C C . VAL A 1 124 ? 9.375 14.073 -14.700 1.00 93.25 124 VAL A C 1
ATOM 960 O O . VAL A 1 124 ? 8.779 13.379 -13.880 1.00 93.25 124 VAL A O 1
ATOM 963 N N . HIS A 1 125 ? 8.754 15.000 -15.429 1.00 92.94 125 HIS A N 1
ATOM 964 C CA . HIS A 1 125 ? 7.326 15.273 -15.297 1.00 92.94 125 HIS A CA 1
ATOM 965 C C . HIS A 1 125 ? 6.470 14.042 -15.639 1.00 92.94 125 HIS A C 1
ATOM 967 O O . HIS A 1 125 ? 5.569 13.698 -14.877 1.00 92.94 125 HIS A O 1
ATOM 973 N N . ALA A 1 126 ? 6.778 13.335 -16.731 1.00 93.31 126 ALA A N 1
ATOM 974 C CA . ALA A 1 126 ? 6.060 12.127 -17.141 1.00 93.31 126 ALA A CA 1
ATOM 975 C C . ALA A 1 126 ? 6.162 10.993 -16.102 1.00 93.31 126 ALA A C 1
ATOM 977 O O . ALA A 1 126 ? 5.189 10.277 -15.857 1.00 93.31 126 ALA A O 1
ATOM 978 N N . VAL A 1 127 ? 7.327 10.825 -15.467 1.00 94.19 127 VAL A N 1
ATOM 979 C CA . VAL A 1 127 ? 7.510 9.855 -14.374 1.00 94.19 127 VAL A CA 1
ATOM 980 C C . VAL A 1 127 ? 6.769 10.293 -13.108 1.00 94.19 127 VAL A C 1
ATOM 982 O O . VAL A 1 127 ? 6.065 9.477 -12.517 1.00 94.19 127 VAL A O 1
ATOM 985 N N . LEU A 1 128 ? 6.870 11.563 -12.704 1.00 93.75 128 LEU A N 1
ATOM 986 C CA . LEU A 1 128 ? 6.204 12.077 -11.500 1.00 93.75 128 LEU A CA 1
ATOM 987 C C . LEU A 1 128 ? 4.678 12.032 -11.607 1.00 93.75 128 LEU A C 1
ATOM 989 O O . LEU A 1 128 ? 4.005 11.713 -10.629 1.00 93.75 128 LEU A O 1
ATOM 993 N N . GLU A 1 129 ? 4.130 12.318 -12.785 1.00 93.69 129 GLU A N 1
ATOM 994 C CA . GLU A 1 129 ? 2.693 12.238 -13.037 1.00 93.69 129 GLU A CA 1
ATOM 995 C C . GLU A 1 129 ? 2.185 10.796 -12.896 1.00 93.69 129 GLU A C 1
ATOM 997 O O . GLU A 1 129 ? 1.191 10.551 -12.210 1.00 93.69 129 GLU A O 1
ATOM 1002 N N . ARG A 1 130 ? 2.906 9.819 -13.463 1.00 93.50 130 ARG A N 1
ATOM 1003 C CA . ARG A 1 130 ? 2.595 8.393 -13.259 1.00 93.50 130 ARG A CA 1
ATOM 1004 C C . ARG A 1 130 ? 2.731 7.988 -11.794 1.00 93.50 130 ARG A C 1
ATOM 1006 O O . ARG A 1 130 ? 1.867 7.291 -11.269 1.00 93.50 130 ARG A O 1
ATOM 1013 N N . ALA A 1 131 ? 3.781 8.456 -11.119 1.00 94.62 131 ALA A N 1
ATOM 1014 C CA . ALA A 1 131 ? 3.987 8.164 -9.708 1.00 94.62 131 ALA A CA 1
ATOM 1015 C C . ALA A 1 131 ? 2.813 8.665 -8.858 1.00 94.62 131 ALA A C 1
ATOM 1017 O O . ALA A 1 131 ? 2.284 7.910 -8.046 1.00 94.62 131 ALA A O 1
ATOM 1018 N N . ARG A 1 132 ? 2.339 9.891 -9.113 1.00 93.88 132 ARG A N 1
ATOM 1019 C CA . ARG A 1 132 ? 1.173 10.486 -8.444 1.00 93.88 132 ARG A CA 1
ATOM 1020 C C . ARG A 1 132 ? -0.098 9.668 -8.614 1.00 93.88 132 ARG A C 1
ATOM 1022 O O . ARG A 1 132 ? -0.815 9.454 -7.641 1.00 93.88 132 ARG A O 1
ATOM 1029 N N . GLN A 1 133 ? -0.372 9.191 -9.825 1.00 93.62 133 GLN A N 1
ATOM 1030 C CA . GLN A 1 133 ? -1.560 8.372 -10.090 1.00 93.62 133 GLN A CA 1
ATOM 1031 C C . GLN A 1 133 ? -1.590 7.104 -9.228 1.00 93.62 133 GLN A C 1
ATOM 1033 O O . GLN A 1 133 ? -2.655 6.676 -8.787 1.00 93.62 133 GLN A O 1
ATOM 1038 N N . ILE A 1 134 ? -0.420 6.531 -8.944 1.00 92.94 134 ILE A N 1
ATOM 1039 C CA . ILE A 1 134 ? -0.293 5.334 -8.112 1.00 92.94 134 ILE A CA 1
ATOM 1040 C C . ILE A 1 134 ? -0.367 5.704 -6.625 1.00 92.94 134 ILE A C 1
ATOM 1042 O O . ILE A 1 134 ? -1.149 5.104 -5.881 1.00 92.94 134 ILE A O 1
ATOM 1046 N N . THR A 1 135 ? 0.401 6.704 -6.179 1.00 93.88 135 THR A N 1
ATOM 1047 C CA . THR A 1 135 ? 0.538 7.038 -4.751 1.00 93.88 135 THR A CA 1
ATOM 1048 C C . THR A 1 135 ? -0.720 7.644 -4.136 1.0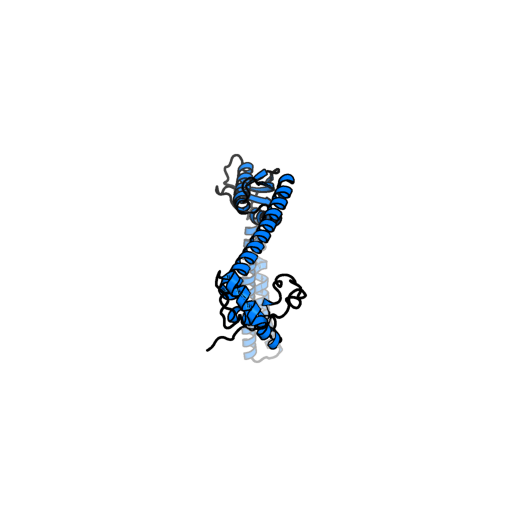0 93.88 135 THR A C 1
ATOM 1050 O O . THR A 1 135 ? -0.964 7.412 -2.955 1.00 93.88 135 THR A O 1
ATOM 1053 N N . VAL A 1 136 ? -1.560 8.341 -4.911 1.00 93.50 136 VAL A N 1
ATOM 1054 C CA . VAL A 1 136 ? -2.844 8.895 -4.426 1.00 93.50 136 VAL A CA 1
ATOM 1055 C C . VAL A 1 136 ? -3.805 7.800 -3.951 1.00 93.50 136 VAL A C 1
ATOM 1057 O O . VAL A 1 136 ? -4.653 8.047 -3.102 1.00 93.50 136 VAL A O 1
ATOM 1060 N N . THR A 1 137 ? -3.662 6.573 -4.453 1.00 92.75 137 THR A N 1
ATOM 1061 C CA . THR A 1 137 ? -4.448 5.416 -3.984 1.00 92.75 137 THR A CA 1
ATOM 1062 C C . THR A 1 137 ? -3.725 4.586 -2.920 1.00 92.75 137 THR A C 1
ATOM 1064 O O . THR A 1 137 ? -4.318 3.684 -2.334 1.00 92.75 137 THR A O 1
ATOM 1067 N N . GLY A 1 138 ? -2.445 4.872 -2.666 1.00 92.12 138 GLY A N 1
ATOM 1068 C CA . GLY A 1 138 ? -1.602 4.121 -1.743 1.00 92.12 138 GLY A CA 1
ATOM 1069 C C . GLY A 1 138 ? -1.706 4.632 -0.309 1.00 92.12 138 GLY A C 1
ATOM 1070 O O . GLY A 1 138 ? -1.419 5.800 -0.036 1.00 92.12 138 GLY A O 1
ATOM 1071 N N . ALA A 1 139 ? -2.064 3.745 0.620 1.00 92.00 139 ALA A N 1
ATOM 1072 C CA . ALA A 1 139 ? -2.046 4.049 2.045 1.00 92.00 139 ALA A CA 1
ATOM 1073 C C . ALA A 1 139 ? -0.594 4.180 2.549 1.00 92.00 139 ALA A C 1
ATOM 1075 O O . ALA A 1 139 ? 0.232 3.309 2.263 1.00 92.00 139 ALA A O 1
ATOM 1076 N N . PRO A 1 140 ? -0.263 5.223 3.333 1.00 90.56 140 PRO A N 1
ATOM 1077 C CA . PRO A 1 140 ? 1.081 5.396 3.877 1.00 90.56 140 PRO A CA 1
ATOM 1078 C C . PRO A 1 140 ? 1.442 4.331 4.924 1.00 90.56 140 PRO A C 1
ATOM 1080 O O . PRO A 1 140 ? 2.619 4.052 5.131 1.00 90.56 140 PRO A O 1
ATOM 1083 N N . THR A 1 141 ? 0.460 3.674 5.544 1.00 89.75 141 THR A N 1
ATOM 1084 C CA . THR A 1 141 ? 0.708 2.539 6.449 1.00 89.75 141 THR A CA 1
ATOM 1085 C C . THR A 1 141 ? 1.328 1.335 5.726 1.00 89.75 141 THR A C 1
ATOM 1087 O O . THR A 1 141 ? 2.149 0.644 6.318 1.00 89.75 141 THR A O 1
ATOM 1090 N N . ASP A 1 142 ? 1.029 1.147 4.434 1.00 90.31 142 ASP A N 1
ATOM 1091 C CA . ASP A 1 142 ? 1.511 0.027 3.610 1.00 90.31 142 ASP A CA 1
ATOM 1092 C C . ASP A 1 142 ? 2.599 0.472 2.614 1.00 90.31 142 ASP A C 1
ATOM 1094 O O . ASP A 1 142 ? 2.612 0.087 1.439 1.00 90.31 142 ASP A O 1
ATOM 1098 N N . SER A 1 143 ? 3.523 1.318 3.076 1.00 90.94 143 SER A N 1
ATOM 1099 C CA . SER A 1 143 ? 4.531 1.972 2.227 1.00 90.94 143 SER A CA 1
ATOM 1100 C C . SER A 1 143 ? 5.410 1.000 1.430 1.00 90.94 143 SER A C 1
ATOM 1102 O O . SER A 1 143 ? 5.727 1.281 0.274 1.00 90.94 143 SER A O 1
ATOM 1104 N N . ASP A 1 144 ? 5.742 -0.172 1.979 1.00 92.00 144 ASP A N 1
ATOM 1105 C CA . ASP A 1 144 ? 6.521 -1.207 1.284 1.00 92.00 144 ASP A CA 1
ATOM 1106 C C . ASP A 1 144 ? 5.781 -1.812 0.078 1.00 92.00 144 ASP A C 1
ATOM 1108 O O . ASP A 1 144 ? 6.385 -2.058 -0.976 1.00 92.00 144 ASP A O 1
ATOM 1112 N N . ASN A 1 145 ? 4.466 -2.015 0.200 1.00 93.50 145 ASN A N 1
ATOM 1113 C CA . ASN A 1 145 ? 3.637 -2.518 -0.897 1.00 93.50 145 ASN A CA 1
ATOM 1114 C C . ASN A 1 145 ? 3.499 -1.458 -1.991 1.00 93.50 145 ASN A C 1
ATOM 1116 O O . ASN A 1 145 ? 3.659 -1.760 -3.178 1.00 93.50 145 ASN A O 1
ATOM 1120 N N . VAL A 1 146 ? 3.270 -0.201 -1.594 1.00 94.69 146 VAL A N 1
ATOM 1121 C CA . VAL A 1 146 ? 3.205 0.925 -2.534 1.00 94.69 146 VAL A CA 1
ATOM 1122 C C . VAL A 1 146 ? 4.545 1.102 -3.248 1.00 94.69 146 VAL A C 1
ATOM 1124 O O . VAL A 1 146 ? 4.546 1.261 -4.466 1.00 94.69 146 VAL A O 1
ATOM 1127 N N . ARG A 1 147 ? 5.681 0.988 -2.544 1.00 94.75 147 ARG A N 1
ATOM 1128 C CA . ARG A 1 147 ? 7.026 1.036 -3.144 1.00 94.75 147 ARG A CA 1
ATOM 1129 C C . ARG A 1 147 ? 7.203 -0.041 -4.208 1.00 94.75 147 ARG A C 1
ATOM 1131 O O . ARG A 1 147 ? 7.625 0.271 -5.317 1.00 94.75 147 ARG A O 1
ATOM 1138 N N . THR A 1 148 ? 6.877 -1.292 -3.885 1.00 94.62 148 THR A N 1
ATOM 1139 C CA . THR A 1 148 ? 7.042 -2.424 -4.812 1.00 94.62 148 THR A CA 1
ATOM 1140 C C . THR A 1 148 ? 6.190 -2.245 -6.067 1.00 94.62 148 THR A C 1
ATOM 1142 O O . THR A 1 148 ? 6.683 -2.404 -7.184 1.00 94.62 148 THR A O 1
ATOM 1145 N N . ARG A 1 149 ? 4.928 -1.836 -5.898 1.00 94.75 149 ARG A N 1
ATOM 1146 C CA . ARG A 1 149 ? 4.027 -1.541 -7.018 1.00 94.75 149 ARG A CA 1
ATOM 1147 C C . ARG A 1 149 ? 4.533 -0.370 -7.858 1.00 94.75 149 ARG A C 1
ATOM 1149 O O . ARG A 1 149 ? 4.542 -0.452 -9.079 1.00 94.75 149 ARG A O 1
ATOM 1156 N N . LEU A 1 150 ? 4.983 0.702 -7.210 1.00 95.44 150 LEU A N 1
ATOM 1157 C CA . LEU A 1 150 ? 5.510 1.882 -7.884 1.00 95.44 150 LEU A CA 1
ATOM 1158 C C . LEU A 1 150 ? 6.758 1.547 -8.710 1.00 95.44 150 LEU A C 1
ATOM 1160 O O . LEU A 1 150 ? 6.862 1.979 -9.853 1.00 95.44 150 LEU A O 1
ATOM 1164 N N . ALA A 1 151 ? 7.674 0.748 -8.162 1.00 94.62 151 ALA A N 1
ATOM 1165 C CA . ALA A 1 151 ? 8.865 0.293 -8.871 1.00 94.62 151 ALA A CA 1
ATOM 1166 C C . ALA A 1 151 ? 8.511 -0.540 -10.114 1.00 94.62 151 ALA A C 1
ATOM 1168 O O . ALA A 1 151 ? 9.096 -0.332 -11.175 1.00 94.62 151 ALA A O 1
ATOM 1169 N N . ALA A 1 152 ? 7.525 -1.436 -10.005 1.00 94.50 152 ALA A N 1
ATOM 1170 C CA . ALA A 1 152 ? 7.068 -2.248 -11.131 1.00 94.50 152 ALA A CA 1
ATOM 1171 C C . ALA A 1 152 ? 6.465 -1.392 -12.260 1.00 94.50 152 ALA A C 1
ATOM 1173 O O . ALA A 1 152 ? 6.811 -1.576 -13.424 1.00 94.50 152 ALA A O 1
ATOM 1174 N N . GLU A 1 153 ? 5.606 -0.431 -11.919 1.00 94.38 153 GLU A N 1
ATOM 1175 C CA . GLU A 1 153 ? 4.913 0.416 -12.900 1.00 94.38 153 GLU A CA 1
ATOM 1176 C C . GLU A 1 153 ? 5.839 1.457 -13.547 1.00 94.38 153 GLU A C 1
ATOM 1178 O O . GLU A 1 153 ? 5.778 1.703 -14.755 1.00 94.38 153 GLU A O 1
ATOM 1183 N N . LEU A 1 154 ? 6.725 2.079 -12.763 1.00 94.69 154 LEU A N 1
ATOM 1184 C CA . LEU A 1 154 ? 7.657 3.078 -13.289 1.00 94.69 154 LEU A CA 1
ATOM 1185 C C . LEU A 1 154 ? 8.816 2.453 -14.076 1.00 94.69 154 LEU A C 1
ATOM 1187 O O . LEU A 1 154 ? 9.378 3.131 -14.937 1.00 94.69 154 LEU A O 1
ATOM 1191 N N . GLY A 1 155 ? 9.138 1.178 -13.835 1.00 93.00 155 GLY A N 1
ATOM 1192 C CA . GLY A 1 155 ? 10.147 0.431 -14.591 1.00 93.00 155 GLY A CA 1
ATOM 1193 C C . GLY A 1 155 ? 9.752 0.146 -16.045 1.00 93.00 155 GLY A C 1
ATOM 1194 O O . GLY A 1 155 ? 10.608 -0.182 -16.869 1.00 93.00 155 GLY A O 1
ATOM 1195 N N . VAL A 1 156 ? 8.472 0.300 -16.400 1.00 94.19 156 VAL A N 1
ATOM 1196 C CA . VAL A 1 156 ? 8.003 0.124 -17.778 1.00 94.19 156 VAL A CA 1
ATOM 1197 C C . VAL A 1 156 ? 8.361 1.349 -18.625 1.00 94.19 156 VAL A C 1
ATOM 1199 O O . VAL A 1 156 ? 8.019 2.493 -18.296 1.00 94.19 156 VAL A O 1
ATOM 1202 N N . LYS A 1 157 ? 9.012 1.091 -19.767 1.00 93.62 157 LYS A N 1
ATOM 1203 C CA . LYS A 1 157 ? 9.301 2.083 -20.812 1.00 93.62 157 LYS A CA 1
ATOM 1204 C C . LYS A 1 157 ? 8.003 2.517 -21.482 1.00 93.62 157 LYS A C 1
ATOM 1206 O O . LYS A 1 157 ? 7.404 1.745 -22.225 1.00 93.62 157 LYS A O 1
ATOM 1211 N N . VAL A 1 158 ? 7.578 3.748 -21.216 1.00 93.00 158 VAL A N 1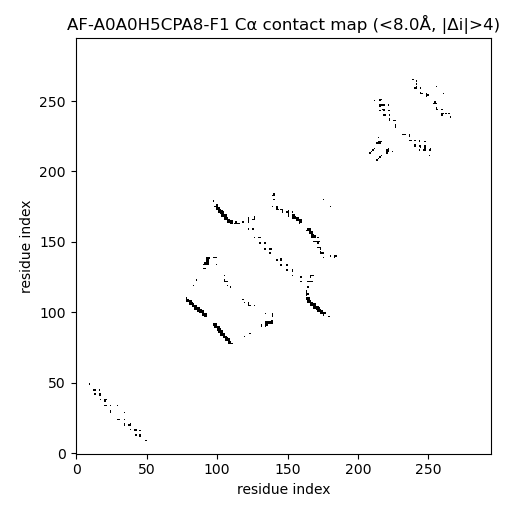
ATOM 1212 C CA . VAL A 1 158 ? 6.325 4.302 -21.743 1.00 93.00 158 VAL A CA 1
ATOM 1213 C C . VAL A 1 158 ? 6.614 5.597 -22.486 1.00 93.00 158 VAL A C 1
ATOM 1215 O O . VAL A 1 158 ? 7.417 6.418 -22.040 1.00 93.00 158 VAL A O 1
ATOM 1218 N N . VAL A 1 159 ? 5.961 5.762 -23.634 1.00 91.50 159 VAL A N 1
ATOM 1219 C CA . VAL A 1 159 ? 6.018 6.994 -24.422 1.00 91.50 159 VAL A CA 1
ATOM 1220 C C . VAL A 1 159 ? 5.231 8.085 -23.697 1.00 91.50 159 VAL A C 1
ATOM 1222 O O . VAL A 1 159 ? 4.124 7.846 -23.215 1.00 91.50 159 VAL A O 1
ATOM 1225 N N . ASP A 1 160 ? 5.804 9.281 -23.600 1.00 88.38 160 ASP A N 1
ATOM 1226 C CA . ASP A 1 160 ? 5.119 10.437 -23.027 1.00 88.38 160 ASP A CA 1
ATOM 1227 C C . ASP A 1 160 ? 3.866 10.822 -23.843 1.00 88.38 160 ASP A C 1
ATOM 1229 O O . ASP A 1 160 ? 3.752 10.500 -25.026 1.00 88.38 160 ASP A O 1
ATOM 1233 N N . ARG A 1 161 ? 2.931 11.568 -23.235 1.00 82.88 161 ARG A N 1
ATOM 1234 C CA . ARG A 1 161 ? 1.697 12.038 -23.897 1.00 82.88 161 ARG A CA 1
ATOM 1235 C C . ARG A 1 161 ? 1.970 12.818 -25.186 1.00 82.88 161 ARG A C 1
ATOM 1237 O O . ARG A 1 161 ? 1.137 12.805 -26.086 1.00 82.88 161 ARG A O 1
ATOM 1244 N N . SER A 1 162 ? 3.110 13.503 -25.266 1.00 83.50 162 SER A N 1
ATOM 1245 C CA . SER A 1 162 ? 3.528 14.250 -26.455 1.00 83.50 162 SER A CA 1
ATOM 1246 C C . SER A 1 162 ? 4.049 13.369 -27.599 1.00 83.50 162 SER A C 1
ATOM 1248 O O . SER A 1 162 ? 4.221 13.870 -28.707 1.00 83.50 162 SER A O 1
ATOM 1250 N N . GLY A 1 163 ? 4.331 12.086 -27.352 1.00 85.19 163 GLY A N 1
ATOM 1251 C CA . GLY A 1 163 ? 4.942 11.183 -28.331 1.00 85.19 163 GLY A CA 1
ATOM 1252 C C . GLY A 1 163 ? 6.446 11.394 -28.547 1.00 85.19 163 GLY A C 1
ATOM 1253 O O . GLY A 1 163 ? 7.049 10.676 -29.335 1.00 85.19 163 GLY A O 1
ATOM 1254 N N . GLN A 1 164 ? 7.065 12.366 -27.870 1.00 86.19 164 GLN A N 1
ATOM 1255 C CA . GLN A 1 164 ? 8.420 12.828 -28.203 1.00 86.19 164 GLN A CA 1
ATOM 1256 C C . GLN A 1 164 ? 9.529 12.042 -27.492 1.00 86.19 164 GLN A C 1
ATOM 1258 O O . GLN A 1 164 ? 10.646 11.919 -27.994 1.00 86.19 164 GLN A O 1
ATOM 1263 N N . ILE A 1 165 ? 9.240 11.501 -26.310 1.00 91.06 165 ILE A N 1
ATOM 1264 C CA . ILE A 1 165 ? 10.213 10.764 -25.502 1.00 91.06 165 ILE A CA 1
ATOM 1265 C C . ILE A 1 165 ? 9.613 9.463 -24.983 1.00 91.06 165 ILE A C 1
ATOM 1267 O O . ILE A 1 165 ? 8.408 9.375 -24.752 1.00 91.06 165 ILE A O 1
ATOM 1271 N N . THR A 1 166 ? 10.465 8.472 -24.742 1.00 92.88 166 THR A N 1
ATOM 1272 C CA . THR A 1 166 ? 10.123 7.285 -23.948 1.00 92.88 166 THR A CA 1
ATOM 1273 C C . THR A 1 166 ? 10.836 7.383 -22.609 1.00 92.88 166 THR A C 1
ATOM 1275 O O . THR A 1 166 ? 12.059 7.491 -22.590 1.00 92.88 166 THR A O 1
ATOM 1278 N N . ALA A 1 167 ? 10.094 7.356 -21.501 1.00 94.25 167 ALA A N 1
ATOM 1279 C CA . ALA A 1 167 ? 10.631 7.544 -20.154 1.00 94.25 167 ALA A CA 1
ATOM 1280 C C . ALA A 1 167 ? 10.280 6.372 -19.225 1.00 94.25 167 ALA A C 1
ATOM 1282 O O . ALA A 1 167 ? 9.188 5.798 -19.288 1.00 94.25 167 ALA A O 1
ATOM 1283 N N . TRP A 1 168 ? 11.198 6.039 -18.326 1.00 95.44 168 TRP A N 1
ATOM 1284 C CA . TRP A 1 168 ? 11.024 5.067 -17.244 1.00 95.44 168 TRP A CA 1
ATOM 1285 C C . TRP A 1 168 ? 11.854 5.488 -16.031 1.00 95.44 168 TRP A C 1
ATOM 1287 O O . TRP A 1 168 ? 12.625 6.450 -16.099 1.00 95.44 168 TRP A O 1
ATOM 1297 N N . ALA A 1 169 ? 11.672 4.799 -14.909 1.00 95.12 169 ALA A N 1
ATOM 1298 C CA . ALA A 1 169 ? 12.469 5.009 -13.712 1.00 95.12 169 ALA A CA 1
ATOM 1299 C C . ALA A 1 169 ? 13.126 3.710 -13.242 1.00 95.12 169 ALA A C 1
ATOM 1301 O O . ALA A 1 169 ? 12.535 2.634 -13.297 1.00 95.12 169 ALA A O 1
ATOM 1302 N N . GLU A 1 170 ? 14.341 3.853 -12.740 1.00 93.88 170 GLU A N 1
ATOM 1303 C CA . GLU A 1 170 ? 15.138 2.839 -12.062 1.00 93.88 170 GLU A CA 1
ATOM 1304 C C . GLU A 1 170 ? 15.395 3.294 -10.616 1.00 93.88 170 GLU A C 1
ATOM 1306 O O . GLU A 1 170 ? 15.177 4.461 -10.271 1.00 93.88 170 GLU A O 1
ATOM 1311 N N . ASP A 1 171 ? 15.825 2.368 -9.755 1.00 92.75 171 ASP A N 1
ATOM 1312 C CA . ASP A 1 171 ? 16.164 2.632 -8.348 1.00 92.75 171 ASP A CA 1
ATOM 1313 C C . ASP A 1 171 ? 15.084 3.425 -7.589 1.00 92.75 171 ASP A C 1
ATOM 1315 O O . ASP A 1 171 ? 15.340 4.442 -6.942 1.00 92.75 171 ASP A O 1
ATOM 1319 N N . VAL A 1 172 ? 13.834 2.969 -7.704 1.00 93.94 172 VAL A N 1
ATOM 1320 C CA . VAL A 1 172 ? 12.673 3.639 -7.110 1.00 93.94 172 VAL A CA 1
ATOM 1321 C C . VAL A 1 172 ? 12.636 3.408 -5.596 1.00 93.94 172 VAL A C 1
ATOM 1323 O O . VAL A 1 172 ? 12.312 2.323 -5.112 1.00 93.94 172 VAL A O 1
ATOM 1326 N N . GLY A 1 173 ? 12.929 4.462 -4.843 1.00 93.25 173 GLY A N 1
ATOM 1327 C CA . GLY A 1 173 ? 12.788 4.543 -3.394 1.00 93.25 173 GLY A CA 1
ATOM 1328 C C . GLY A 1 173 ? 11.557 5.354 -2.999 1.00 93.25 173 GLY A C 1
ATOM 1329 O O . GLY A 1 173 ? 11.323 6.443 -3.516 1.00 93.25 173 GLY A O 1
ATOM 1330 N N . LEU A 1 174 ? 10.779 4.830 -2.055 1.00 94.38 174 LEU A N 1
ATOM 1331 C CA . LEU A 1 174 ? 9.624 5.509 -1.478 1.00 94.38 174 LEU A CA 1
ATOM 1332 C C . LEU A 1 174 ? 9.750 5.453 0.040 1.00 94.38 174 LEU A C 1
ATOM 1334 O O . LEU A 1 174 ? 9.825 4.363 0.610 1.00 94.38 174 LEU A O 1
ATOM 1338 N N . THR A 1 175 ? 9.796 6.612 0.684 1.00 94.12 175 THR A N 1
ATOM 1339 C CA . THR A 1 175 ? 9.901 6.718 2.142 1.00 94.12 175 THR A CA 1
ATOM 1340 C C . THR A 1 175 ? 8.841 7.662 2.694 1.00 94.12 175 THR A C 1
ATOM 1342 O O . THR A 1 175 ? 8.193 8.407 1.959 1.00 94.12 175 THR A O 1
ATOM 1345 N N . ILE A 1 176 ? 8.626 7.602 4.002 1.00 94.19 176 ILE A N 1
ATOM 1346 C CA . ILE A 1 176 ? 7.759 8.518 4.745 1.00 94.19 176 ILE A CA 1
ATOM 1347 C C . ILE A 1 176 ? 8.644 9.190 5.796 1.00 94.19 176 ILE A C 1
ATOM 1349 O O . ILE A 1 176 ? 9.516 8.513 6.352 1.00 94.19 176 ILE A O 1
ATOM 1353 N N . PRO A 1 177 ? 8.461 10.491 6.087 1.00 92.75 177 PRO A N 1
ATOM 1354 C CA . PRO A 1 177 ? 9.166 11.135 7.188 1.00 92.75 177 PRO A CA 1
ATOM 1355 C C . PRO A 1 177 ? 9.003 10.344 8.495 1.00 92.75 177 PRO A C 1
ATOM 1357 O O . PRO A 1 177 ? 7.897 9.941 8.849 1.00 92.75 177 PRO A O 1
ATOM 1360 N N . GLU A 1 178 ? 10.087 10.140 9.243 1.00 90.25 178 GLU A N 1
ATOM 1361 C CA . GLU A 1 178 ? 10.082 9.309 10.460 1.00 90.25 178 GLU A CA 1
ATOM 1362 C C . GLU A 1 178 ? 9.059 9.792 11.506 1.00 90.25 178 GLU A C 1
ATOM 1364 O O . GLU A 1 178 ? 8.367 8.995 12.144 1.00 90.25 178 GLU A O 1
ATOM 1369 N N . THR A 1 179 ? 8.876 11.113 11.607 1.00 90.38 179 THR A N 1
ATOM 1370 C CA . THR A 1 179 ? 7.849 11.738 12.453 1.00 90.38 179 THR A CA 1
ATOM 1371 C C . THR A 1 179 ? 6.435 11.288 12.103 1.00 90.38 179 THR A C 1
ATOM 1373 O O . THR A 1 179 ? 5.584 11.165 12.985 1.00 90.38 179 THR A O 1
ATOM 1376 N N . ASP A 1 180 ? 6.176 11.049 10.822 1.00 93.31 180 ASP A N 1
ATOM 1377 C CA . ASP A 1 180 ? 4.866 10.665 10.316 1.00 93.31 180 ASP A CA 1
ATOM 1378 C C . ASP A 1 180 ? 4.640 9.161 10.439 1.00 93.31 180 ASP A C 1
ATOM 1380 O O . ASP A 1 180 ? 3.539 8.754 10.806 1.00 93.31 180 ASP A O 1
ATOM 1384 N N . VAL A 1 181 ? 5.684 8.343 10.268 1.00 92.06 181 VAL A N 1
ATOM 1385 C CA . VAL A 1 181 ? 5.634 6.896 10.547 1.00 92.06 181 VAL A CA 1
ATOM 1386 C C . VAL A 1 181 ? 5.188 6.640 11.988 1.00 92.06 181 VAL A C 1
ATOM 1388 O O . VAL A 1 181 ? 4.242 5.885 12.221 1.00 92.06 181 VAL A O 1
ATOM 1391 N N . ALA A 1 182 ? 5.799 7.324 12.960 1.00 92.94 182 ALA A N 1
ATOM 1392 C CA . ALA A 1 182 ? 5.433 7.183 14.369 1.00 92.94 182 ALA A CA 1
ATOM 1393 C C . ALA A 1 182 ? 3.977 7.609 14.646 1.00 92.94 182 ALA A C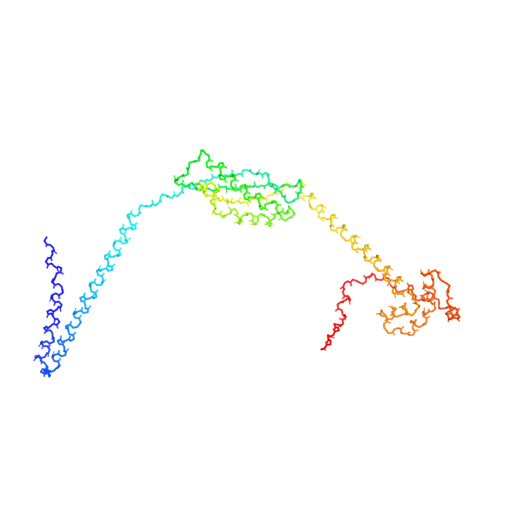 1
ATOM 1395 O O . ALA A 1 182 ? 3.264 6.968 15.424 1.00 92.94 182 ALA A O 1
ATOM 1396 N N . ARG A 1 183 ? 3.506 8.679 13.992 1.00 94.06 183 ARG A N 1
ATOM 1397 C CA . ARG A 1 183 ? 2.117 9.150 14.121 1.00 94.06 183 ARG A CA 1
ATOM 1398 C C . ARG A 1 183 ? 1.123 8.164 13.518 1.00 94.06 183 ARG A C 1
ATOM 1400 O O . ARG A 1 183 ? 0.112 7.881 14.155 1.00 94.06 183 ARG A O 1
ATOM 1407 N N . LEU A 1 184 ? 1.410 7.636 12.331 1.00 93.31 184 LEU A N 1
ATOM 1408 C CA . LEU A 1 184 ? 0.562 6.655 11.654 1.00 93.31 184 LEU A CA 1
ATOM 1409 C C . LEU A 1 184 ? 0.470 5.354 12.452 1.00 93.31 184 LEU A C 1
ATOM 1411 O O . LEU A 1 184 ? -0.630 4.834 12.626 1.00 93.31 184 LEU A O 1
ATOM 1415 N N . ALA A 1 185 ? 1.587 4.880 13.012 1.00 92.44 185 ALA A N 1
ATOM 1416 C CA . ALA A 1 185 ? 1.593 3.721 13.902 1.00 92.44 185 ALA A CA 1
ATOM 1417 C C . ALA A 1 185 ? 0.694 3.954 15.127 1.00 92.44 185 ALA A C 1
ATOM 1419 O O . ALA A 1 185 ? -0.170 3.134 15.433 1.00 92.44 185 ALA A O 1
ATOM 1420 N N . ARG A 1 186 ? 0.813 5.120 15.776 1.00 94.62 186 ARG A N 1
ATOM 1421 C CA . ARG A 1 186 ? -0.048 5.480 16.912 1.00 94.62 186 ARG A CA 1
ATOM 1422 C C . ARG A 1 186 ? -1.528 5.573 16.527 1.00 94.62 186 ARG A C 1
ATOM 1424 O O . ARG A 1 186 ? -2.383 5.144 17.295 1.00 94.62 186 ARG A O 1
ATOM 1431 N N . LEU A 1 187 ? -1.845 6.130 15.358 1.00 93.62 187 LEU A N 1
ATOM 1432 C CA . LEU A 1 187 ? -3.222 6.192 14.860 1.00 93.62 187 LEU A CA 1
ATOM 1433 C C . LEU A 1 187 ? -3.784 4.802 14.557 1.00 93.62 187 LEU A C 1
ATOM 1435 O O . LEU A 1 187 ? -4.958 4.557 14.832 1.00 93.62 187 LEU A O 1
ATOM 1439 N N . ALA A 1 188 ? -2.971 3.897 14.012 1.00 93.06 188 ALA A N 1
ATOM 1440 C CA . ALA A 1 188 ? -3.375 2.520 13.767 1.00 93.06 188 ALA A CA 1
ATOM 1441 C C . ALA A 1 188 ? -3.736 1.803 15.077 1.00 93.06 188 ALA A C 1
ATOM 1443 O O . ALA A 1 188 ? -4.796 1.184 15.145 1.00 93.06 188 ALA A O 1
ATOM 1444 N N . GLU A 1 189 ? -2.925 1.953 16.127 1.00 95.81 189 GLU A N 1
ATOM 1445 C CA . GLU A 1 189 ? -3.230 1.384 17.448 1.00 95.81 189 GLU A CA 1
ATOM 1446 C C . GLU A 1 189 ? -4.522 1.957 18.041 1.00 95.81 189 GLU A C 1
ATOM 1448 O O . GLU A 1 189 ? -5.422 1.200 18.398 1.00 95.81 189 GLU A O 1
ATOM 1453 N N . LEU A 1 190 ? -4.702 3.281 18.018 1.00 97.12 190 LEU A N 1
ATOM 1454 C CA . LEU A 1 190 ? -5.939 3.907 18.505 1.00 97.12 190 LEU A CA 1
ATOM 1455 C C . LEU A 1 190 ? -7.187 3.441 17.735 1.00 97.12 190 LEU A C 1
ATOM 1457 O O . LEU A 1 190 ? -8.267 3.310 18.315 1.00 97.12 190 LEU A O 1
ATOM 1461 N N . ARG A 1 191 ? -7.069 3.191 16.423 1.00 94.81 191 ARG A N 1
ATOM 1462 C CA . ARG A 1 191 ? -8.170 2.642 15.613 1.00 94.81 191 ARG A CA 1
ATOM 1463 C C . ARG A 1 191 ? -8.511 1.212 16.043 1.00 94.81 191 ARG A C 1
ATOM 1465 O O . ARG A 1 191 ? -9.697 0.913 16.178 1.00 94.81 191 ARG A O 1
ATOM 1472 N N . LYS A 1 192 ? -7.506 0.369 16.301 1.00 97.06 192 LYS A N 1
ATOM 1473 C CA . LYS A 1 192 ? -7.700 -1.004 16.799 1.00 97.06 192 LYS A CA 1
ATOM 1474 C C . LYS A 1 192 ? -8.353 -1.006 18.180 1.00 97.06 192 LYS A C 1
ATOM 1476 O O . LYS A 1 192 ? -9.368 -1.669 18.361 1.00 97.06 192 LYS A O 1
ATOM 1481 N N . GLU A 1 193 ? -7.839 -0.214 19.118 1.00 97.88 193 GLU A N 1
ATOM 1482 C CA . GLU A 1 193 ? -8.402 -0.090 20.471 1.00 97.88 193 GLU A CA 1
ATOM 1483 C C . GLU A 1 193 ? -9.863 0.366 20.431 1.00 97.88 193 GLU A C 1
ATOM 1485 O O . GLU A 1 193 ? -10.733 -0.237 21.058 1.00 97.88 193 GLU A O 1
ATOM 1490 N N . LYS A 1 194 ? -10.168 1.395 19.630 1.00 97.94 194 LYS A N 1
ATOM 1491 C CA . LYS A 1 194 ? -11.546 1.866 19.450 1.00 97.94 194 LYS A CA 1
ATOM 1492 C C . LYS A 1 194 ? -12.455 0.772 18.888 1.00 97.94 194 LYS A C 1
ATOM 1494 O O . LYS A 1 194 ? -13.617 0.696 19.288 1.00 97.94 194 LYS A O 1
ATOM 1499 N N . GLN A 1 195 ? -11.959 -0.037 17.953 1.00 97.62 195 GLN A N 1
ATOM 1500 C CA . GLN A 1 195 ? -12.722 -1.137 17.372 1.00 97.62 195 GLN A CA 1
ATOM 1501 C C . GLN A 1 195 ? -13.013 -2.224 18.410 1.00 97.62 195 GLN A C 1
ATOM 1503 O O . GLN A 1 195 ? -14.164 -2.642 18.512 1.00 97.62 195 GLN A O 1
ATOM 1508 N N . VAL A 1 196 ? -12.022 -2.610 19.217 1.00 98.19 196 VAL A N 1
ATOM 1509 C CA . VAL A 1 196 ? -12.203 -3.570 20.318 1.00 98.19 196 VAL A CA 1
ATOM 1510 C C . VAL A 1 196 ? -13.255 -3.057 21.301 1.00 98.19 196 VAL A C 1
ATOM 1512 O O . VAL A 1 196 ? -14.262 -3.722 21.521 1.00 98.19 196 VAL A O 1
ATOM 1515 N N . LEU A 1 197 ? -13.111 -1.820 21.784 1.00 97.44 197 LEU A N 1
ATOM 1516 C CA . LEU A 1 197 ? -14.068 -1.211 22.717 1.00 97.44 197 LEU A CA 1
ATOM 1517 C C . LEU A 1 197 ? -15.478 -1.057 22.130 1.00 97.44 197 LEU A C 1
ATOM 1519 O O . LEU A 1 197 ? -16.473 -1.006 22.857 1.00 97.44 197 LEU A O 1
ATOM 1523 N N . HIS A 1 198 ? -15.597 -0.889 20.813 1.00 97.69 198 HIS A N 1
ATOM 1524 C CA . HIS A 1 198 ? -16.902 -0.873 20.164 1.00 97.69 198 HIS A CA 1
ATOM 1525 C C . HIS A 1 198 ? -17.521 -2.270 20.154 1.00 97.69 198 HIS A C 1
ATOM 1527 O O . HIS A 1 198 ? -18.678 -2.401 20.541 1.00 97.69 198 HIS A O 1
ATOM 1533 N N . GLN A 1 199 ? -16.747 -3.292 19.784 1.00 97.00 199 GLN A N 1
ATOM 1534 C CA . GLN A 1 199 ? -17.203 -4.680 19.762 1.00 97.00 199 GLN A CA 1
ATOM 1535 C C . GLN A 1 199 ? -17.576 -5.194 21.156 1.00 97.00 199 GLN A C 1
ATOM 1537 O O . GLN A 1 199 ? -18.600 -5.854 21.297 1.00 97.00 199 GLN A O 1
ATOM 1542 N N . GLU A 1 200 ? -16.812 -4.845 22.190 1.00 96.62 200 GLU A N 1
ATOM 1543 C CA . GLU A 1 200 ? -17.135 -5.192 23.579 1.00 96.62 200 GLU A CA 1
ATOM 1544 C C . GLU A 1 200 ? -18.471 -4.584 24.013 1.00 96.62 200 GLU A C 1
ATOM 1546 O O . GLU A 1 200 ? -19.328 -5.285 24.545 1.00 96.62 200 GLU A O 1
ATOM 1551 N N . ARG A 1 201 ? -18.704 -3.299 23.713 1.00 97.75 201 ARG A N 1
ATOM 1552 C CA . ARG A 1 201 ? -19.982 -2.644 24.032 1.00 97.75 201 ARG A CA 1
ATOM 1553 C C . ARG A 1 201 ? -21.156 -3.242 23.264 1.00 97.75 201 ARG A C 1
ATOM 1555 O O . ARG A 1 201 ? -22.215 -3.427 23.855 1.00 97.75 201 ARG A O 1
ATOM 1562 N N . GLU A 1 202 ? -20.983 -3.547 21.982 1.00 97.38 202 GLU A N 1
ATOM 1563 C CA . GLU A 1 202 ? -22.001 -4.235 21.173 1.00 97.38 202 GLU A CA 1
ATOM 1564 C C . GLU A 1 202 ? -22.315 -5.624 21.751 1.00 97.38 202 GLU A C 1
ATOM 1566 O O . GLU A 1 202 ? -23.478 -6.019 21.855 1.00 97.38 202 GLU A O 1
ATOM 1571 N N . LEU A 1 203 ? -21.293 -6.358 22.202 1.00 97.19 203 LEU A N 1
ATOM 1572 C CA . LEU A 1 203 ? -21.461 -7.662 22.838 1.00 97.19 203 LEU A CA 1
ATOM 1573 C C . LEU A 1 203 ? -22.190 -7.550 24.183 1.00 97.19 203 LEU A C 1
ATOM 1575 O O . LEU A 1 203 ? -23.108 -8.324 24.452 1.00 97.19 203 LEU A O 1
ATOM 1579 N N . GLU A 1 204 ? -21.849 -6.565 25.012 1.00 95.88 204 GLU A N 1
ATOM 1580 C CA . GLU A 1 204 ? -22.567 -6.308 26.263 1.00 95.88 204 GLU A CA 1
ATOM 1581 C C . GLU A 1 204 ? -24.029 -5.922 26.017 1.00 95.88 204 GLU A C 1
ATOM 1583 O O . GLU A 1 204 ? -24.925 -6.438 26.686 1.00 95.88 204 GLU A O 1
ATOM 1588 N N . GLN A 1 205 ? -24.288 -5.029 25.060 1.00 97.12 205 GLN A N 1
ATOM 1589 C CA . GLN A 1 205 ? -25.638 -4.568 24.737 1.00 97.12 205 GLN A CA 1
ATOM 1590 C C . GLN A 1 205 ? -26.495 -5.693 24.162 1.00 97.12 205 GLN A C 1
ATOM 1592 O O . GLN A 1 205 ? -27.609 -5.904 24.639 1.00 97.12 205 GLN A O 1
ATOM 1597 N N . SER A 1 206 ? -25.964 -6.454 23.204 1.00 95.12 206 SER A N 1
ATOM 1598 C CA . SER A 1 206 ? -26.657 -7.618 22.643 1.00 95.12 206 SER A CA 1
ATOM 1599 C C . SER A 1 206 ? -26.896 -8.701 23.693 1.00 95.12 206 SER A C 1
ATOM 1601 O O . SER A 1 206 ? -27.971 -9.292 23.714 1.00 95.12 206 SER A O 1
ATOM 1603 N N . THR A 1 207 ? -25.960 -8.914 24.624 1.00 94.44 207 THR A N 1
ATOM 1604 C CA . THR A 1 207 ? -26.158 -9.843 25.747 1.00 94.44 207 THR A CA 1
ATOM 1605 C C . THR A 1 207 ? -27.280 -9.368 26.664 1.00 94.44 207 THR A C 1
ATOM 1607 O O . THR A 1 207 ? -28.148 -10.161 27.020 1.00 94.44 207 THR A O 1
ATOM 1610 N N . ARG A 1 208 ? -27.304 -8.080 27.031 1.00 95.00 208 ARG A N 1
ATOM 1611 C CA . ARG A 1 208 ? -28.376 -7.513 27.867 1.00 95.00 208 ARG A CA 1
ATOM 1612 C C . ARG A 1 208 ? -29.734 -7.609 27.176 1.00 95.00 208 ARG A C 1
ATOM 1614 O O . ARG A 1 208 ? -30.681 -8.065 27.802 1.00 95.00 208 ARG A O 1
ATOM 1621 N N . SER A 1 209 ? -29.812 -7.230 25.902 1.00 95.31 209 SER A N 1
ATOM 1622 C CA . SER A 1 209 ? -31.038 -7.324 25.099 1.00 95.31 209 SER A CA 1
ATOM 1623 C C . SER A 1 209 ? -31.512 -8.775 24.993 1.00 95.31 209 SER A C 1
ATOM 1625 O O . SER A 1 209 ? -32.646 -9.053 25.354 1.00 95.31 209 SER A O 1
ATOM 1627 N N . TYR A 1 210 ? -30.632 -9.726 24.663 1.00 95.19 210 TYR A N 1
ATOM 1628 C CA . TYR A 1 210 ? -30.980 -11.150 24.618 1.00 95.19 210 TYR A CA 1
ATOM 1629 C C . TYR A 1 210 ? -31.489 -11.686 25.965 1.00 95.19 210 TYR A C 1
ATOM 1631 O O . TYR A 1 210 ? -32.490 -12.401 26.018 1.00 95.19 210 TYR A O 1
ATOM 1639 N N . LEU A 1 211 ? -30.820 -11.341 27.071 1.00 93.44 211 LEU A N 1
ATOM 1640 C CA . LEU A 1 211 ? -31.262 -11.764 28.399 1.00 93.44 211 LEU A CA 1
ATOM 1641 C C . LEU A 1 211 ? -32.647 -11.194 28.735 1.00 93.44 211 LEU A C 1
ATOM 1643 O O . LEU A 1 211 ? -33.502 -11.931 29.216 1.00 93.44 211 LEU A O 1
ATOM 1647 N N . THR A 1 212 ? -32.891 -9.918 28.456 1.00 92.94 212 THR A N 1
ATOM 1648 C CA . THR A 1 212 ? -34.178 -9.277 28.750 1.00 92.94 212 THR A CA 1
ATOM 1649 C C . THR A 1 212 ? -35.296 -9.756 27.820 1.00 92.94 212 THR A C 1
ATOM 1651 O O . THR A 1 212 ? -36.390 -10.056 28.283 1.00 92.94 212 THR A O 1
ATOM 1654 N N . GLU A 1 213 ? -35.040 -9.849 26.516 1.00 92.50 213 GLU A N 1
ATOM 1655 C CA . GLU A 1 213 ? -36.070 -10.077 25.494 1.00 92.50 213 GLU A CA 1
ATOM 1656 C C . GLU A 1 213 ? -36.369 -11.557 25.243 1.00 92.50 213 GLU A C 1
ATOM 1658 O O . GLU A 1 213 ? -37.486 -11.880 24.834 1.00 92.50 213 GLU A O 1
ATOM 1663 N N . ASN A 1 214 ? -35.404 -12.457 25.476 1.00 92.44 214 ASN A N 1
ATOM 1664 C CA . ASN A 1 214 ? -35.556 -13.887 25.184 1.00 92.44 214 ASN A CA 1
ATOM 1665 C C . ASN A 1 214 ? -35.475 -14.795 26.413 1.00 92.44 214 ASN A C 1
ATOM 1667 O O . ASN A 1 214 ? -36.068 -15.870 26.400 1.00 92.44 214 ASN A O 1
ATOM 1671 N N . VAL A 1 215 ? -34.694 -14.430 27.435 1.00 93.31 215 VAL A N 1
ATOM 1672 C CA . VAL A 1 215 ? -34.445 -15.318 28.585 1.00 93.31 215 VAL A CA 1
ATOM 1673 C C . VAL A 1 215 ? -35.413 -15.021 29.715 1.00 93.31 215 VAL A C 1
ATOM 1675 O O . VAL A 1 215 ? -36.110 -15.916 30.180 1.00 93.31 215 VAL A O 1
ATOM 1678 N N . PHE A 1 216 ? -35.493 -13.760 30.129 1.00 93.88 216 PHE A N 1
ATOM 1679 C CA . PHE A 1 216 ? -36.350 -13.307 31.220 1.00 93.88 216 PHE A CA 1
ATOM 1680 C C . PHE A 1 216 ? -37.709 -12.789 30.727 1.00 93.88 216 PHE A C 1
ATOM 1682 O O . PHE A 1 216 ? -38.313 -11.932 31.364 1.00 93.88 216 PHE A O 1
ATOM 1689 N N . THR A 1 217 ? -38.216 -13.323 29.612 1.00 92.50 217 THR A N 1
ATOM 1690 C CA . THR A 1 217 ? -39.590 -13.077 29.142 1.00 92.50 217 THR A CA 1
ATOM 1691 C C . THR A 1 217 ? -40.609 -13.784 30.037 1.00 92.50 217 THR A C 1
ATOM 1693 O O . THR A 1 217 ? -41.641 -13.222 30.394 1.00 92.50 217 THR A O 1
ATOM 1696 N N . ASP A 1 218 ? -40.309 -15.028 30.416 1.00 92.31 218 ASP A N 1
ATOM 1697 C CA . ASP A 1 218 ? -41.106 -15.848 31.321 1.00 92.31 218 ASP A CA 1
ATOM 1698 C C . ASP A 1 218 ? -40.200 -16.828 32.102 1.00 92.31 218 ASP A C 1
ATOM 1700 O O . ASP A 1 218 ? -39.097 -17.149 31.646 1.00 92.31 218 ASP A O 1
ATOM 1704 N N . PRO A 1 219 ? -40.643 -17.355 33.263 1.00 92.00 219 PRO A N 1
ATOM 1705 C CA . PRO A 1 219 ? -39.809 -18.231 34.093 1.00 92.00 219 PRO A CA 1
ATOM 1706 C C . PRO A 1 219 ? -39.408 -19.548 33.403 1.00 92.00 219 PRO A C 1
ATOM 1708 O O . PRO A 1 219 ? -38.386 -20.143 33.751 1.00 92.00 219 PRO A O 1
ATOM 1711 N N . GLY A 1 220 ? -40.205 -20.020 32.438 1.00 91.00 220 GLY A N 1
ATOM 1712 C CA . GLY A 1 220 ? -39.916 -21.210 31.643 1.00 91.00 220 GLY A CA 1
ATOM 1713 C C . GLY A 1 220 ? -38.792 -20.967 30.637 1.00 91.00 220 GLY A C 1
ATOM 1714 O O . GLY A 1 220 ? -37.880 -21.790 30.548 1.00 91.00 220 GLY A O 1
ATOM 1715 N N . SER A 1 221 ? -38.793 -19.823 29.949 1.00 92.06 221 SER A N 1
ATOM 1716 C CA . SER A 1 221 ? -37.709 -19.418 29.038 1.00 92.06 221 SER A CA 1
ATOM 1717 C C . SER A 1 221 ? -36.357 -19.312 29.755 1.00 92.06 221 SER A C 1
ATOM 1719 O O . SER A 1 221 ? -35.350 -19.827 29.258 1.00 92.06 221 SER A O 1
ATOM 1721 N N . ALA A 1 222 ? -36.337 -18.767 30.975 1.00 93.56 222 ALA A N 1
ATOM 1722 C CA . ALA A 1 222 ? -35.133 -18.709 31.806 1.00 93.56 222 ALA A CA 1
ATOM 1723 C C . ALA A 1 222 ? -34.615 -20.108 32.190 1.00 93.56 222 ALA A C 1
ATOM 1725 O O . ALA A 1 222 ? -33.408 -20.365 32.162 1.00 93.56 222 ALA A O 1
ATOM 1726 N N . MET A 1 223 ? -35.523 -21.044 32.480 1.00 92.19 223 MET A N 1
ATOM 1727 C CA . MET A 1 223 ? -35.160 -22.432 32.768 1.00 92.19 223 MET A CA 1
ATOM 1728 C C . MET A 1 223 ? -34.611 -23.158 31.537 1.00 92.19 223 MET A C 1
ATOM 1730 O O . MET A 1 223 ? -33.613 -23.870 31.646 1.00 92.19 223 MET A O 1
ATOM 1734 N N . VAL A 1 224 ? -35.222 -22.971 30.364 1.00 93.69 224 VAL A N 1
ATOM 1735 C CA . VAL A 1 224 ? -34.721 -23.544 29.103 1.00 93.69 224 VAL A CA 1
ATOM 1736 C C . VAL A 1 224 ? -33.324 -23.008 28.792 1.00 93.69 224 VAL A C 1
ATOM 1738 O O . VAL A 1 224 ? -32.435 -23.782 28.441 1.00 93.69 224 VAL A O 1
ATOM 1741 N N . TRP A 1 225 ? -33.096 -21.708 28.986 1.00 94.12 225 TRP A N 1
ATOM 1742 C CA . TRP A 1 225 ? -31.778 -21.087 28.837 1.00 94.12 225 TRP A CA 1
ATOM 1743 C C . TRP A 1 225 ? -30.731 -21.629 29.826 1.00 94.12 225 TRP A C 1
ATOM 1745 O O . TRP A 1 225 ? -29.555 -21.762 29.468 1.00 94.12 225 TRP A O 1
ATOM 1755 N N . TRP A 1 226 ? -31.134 -21.957 31.059 1.00 92.94 226 TRP A N 1
ATOM 1756 C CA . TRP A 1 226 ? -30.256 -22.596 32.044 1.00 92.94 226 TRP A CA 1
ATOM 1757 C C . TRP A 1 226 ? -29.898 -24.025 31.628 1.00 92.94 226 TRP A C 1
ATOM 1759 O O . TRP A 1 226 ? -28.721 -24.391 31.610 1.00 92.94 226 TRP A O 1
ATOM 1769 N N . LEU A 1 227 ? -30.899 -24.811 31.220 1.00 93.38 227 LEU A N 1
ATOM 1770 C CA . LEU A 1 227 ? -30.720 -26.184 30.744 1.00 93.38 227 LEU A CA 1
ATOM 1771 C C . LEU A 1 227 ? -29.900 -26.259 29.457 1.00 93.38 227 LEU A C 1
ATOM 1773 O O . LEU A 1 227 ? -29.142 -27.205 29.281 1.00 93.38 227 LEU A O 1
ATOM 1777 N N . SER A 1 228 ? -29.974 -25.254 28.582 1.00 93.62 228 SER A N 1
ATOM 1778 C CA . SER A 1 228 ? -29.138 -25.221 27.376 1.00 93.62 228 SER A CA 1
ATOM 1779 C C . SER A 1 228 ? -27.641 -25.100 27.692 1.00 93.62 228 SER A C 1
ATOM 1781 O O . SER A 1 228 ? -26.817 -25.396 26.833 1.00 93.62 228 SER A O 1
ATOM 1783 N N . ARG A 1 229 ? -27.285 -24.631 28.894 1.00 92.12 229 ARG A N 1
ATOM 1784 C CA . ARG A 1 229 ? -25.900 -24.531 29.392 1.00 92.12 229 ARG A CA 1
ATOM 1785 C C . ARG A 1 229 ? -25.533 -25.676 30.330 1.00 92.12 229 ARG A C 1
ATOM 1787 O O . ARG A 1 229 ? -24.364 -26.024 30.432 1.00 92.12 229 ARG A O 1
ATOM 1794 N N . HIS A 1 230 ? -26.530 -26.264 30.983 1.00 92.31 230 HIS A N 1
ATOM 1795 C CA . HIS A 1 230 ? -26.373 -27.346 31.948 1.00 92.31 230 HIS A CA 1
ATOM 1796 C C . HIS A 1 230 ? -27.369 -28.477 31.636 1.00 92.31 230 HIS A C 1
ATOM 1798 O O . HIS A 1 230 ? -28.318 -28.690 32.398 1.00 92.31 230 HIS A O 1
ATOM 1804 N N . PRO A 1 231 ? -27.187 -29.202 30.515 1.00 87.50 231 PRO A N 1
ATOM 1805 C CA . PRO A 1 231 ? -28.187 -30.151 30.017 1.00 87.50 231 PRO A CA 1
ATOM 1806 C C . PRO A 1 231 ? -28.464 -31.303 30.992 1.00 87.50 231 PRO A C 1
ATOM 1808 O O . PRO A 1 231 ? -29.586 -31.801 31.063 1.00 87.50 231 PRO A O 1
ATOM 1811 N N . ASP A 1 232 ? -27.473 -31.676 31.803 1.00 91.12 232 ASP A N 1
ATOM 1812 C CA . ASP A 1 232 ? -27.566 -32.807 32.732 1.00 91.12 232 ASP A CA 1
ATOM 1813 C C . ASP A 1 232 ? -28.218 -32.438 34.082 1.00 91.12 232 ASP A C 1
ATOM 1815 O O . ASP A 1 232 ? -28.528 -33.310 34.896 1.00 91.12 232 ASP A O 1
ATOM 1819 N N . GLN A 1 233 ? -28.467 -31.148 34.342 1.00 90.88 233 GLN A N 1
ATOM 1820 C CA . GLN A 1 233 ? -28.893 -30.628 35.651 1.00 90.88 233 GLN A CA 1
ATOM 1821 C C . GLN A 1 233 ? -30.409 -30.381 35.746 1.00 90.88 233 GLN A C 1
ATOM 1823 O O . GLN A 1 233 ? -30.874 -29.392 36.312 1.00 90.88 233 GLN A O 1
ATOM 1828 N N . ILE A 1 234 ? -31.216 -31.310 35.228 1.00 89.00 234 ILE A N 1
ATOM 1829 C CA . ILE A 1 234 ? -32.680 -31.149 35.125 1.00 89.00 234 ILE A CA 1
ATOM 1830 C C . ILE A 1 234 ? -33.353 -30.942 36.491 1.00 89.00 234 ILE A C 1
ATOM 1832 O O . ILE A 1 234 ? -34.208 -30.071 36.648 1.00 89.00 234 ILE A O 1
ATOM 1836 N N . ARG A 1 235 ? -32.964 -31.730 37.502 1.00 85.38 235 ARG A N 1
ATOM 1837 C CA . ARG A 1 235 ? -33.548 -31.639 38.854 1.00 85.38 235 ARG A CA 1
ATOM 1838 C C . ARG A 1 235 ? -33.239 -30.298 39.522 1.00 85.38 235 ARG A C 1
ATOM 1840 O O . ARG A 1 235 ? -34.083 -29.758 40.229 1.00 85.38 235 ARG A O 1
ATOM 1847 N N . GLU A 1 236 ? -32.038 -29.783 39.298 1.00 85.19 236 GLU A N 1
ATOM 1848 C CA . GLU A 1 236 ? -31.578 -28.514 39.857 1.00 85.19 236 GLU A CA 1
ATOM 1849 C C . GLU A 1 236 ? -32.248 -27.329 39.158 1.00 85.19 236 GLU A C 1
ATOM 1851 O O . GLU A 1 236 ? -32.756 -26.432 39.826 1.00 85.19 236 GLU A O 1
ATOM 1856 N N . ALA A 1 237 ? -32.392 -27.388 37.831 1.00 86.19 237 ALA A N 1
ATOM 1857 C CA . ALA A 1 237 ? -33.157 -26.404 37.069 1.00 86.19 237 ALA A CA 1
ATOM 1858 C C . ALA A 1 237 ? -34.615 -26.293 37.558 1.00 86.19 237 ALA A C 1
ATOM 1860 O O . ALA A 1 237 ? -35.130 -25.188 37.727 1.00 86.19 237 ALA A O 1
ATOM 1861 N N . ALA A 1 238 ? -35.265 -27.428 37.847 1.00 85.94 238 ALA A N 1
ATOM 1862 C CA . ALA A 1 238 ? -36.617 -27.445 38.406 1.00 85.94 238 ALA A CA 1
ATOM 1863 C C . ALA A 1 238 ? -36.680 -26.837 39.820 1.00 85.94 238 ALA A C 1
ATOM 1865 O O . ALA A 1 238 ? -37.647 -26.151 40.148 1.00 85.94 238 ALA A O 1
ATOM 1866 N N . ALA A 1 239 ? -35.650 -27.049 40.645 1.00 87.88 239 ALA A N 1
ATOM 1867 C CA . ALA A 1 239 ? -35.561 -26.464 41.984 1.00 87.88 239 ALA A CA 1
ATOM 1868 C C . ALA A 1 239 ? -35.342 -24.938 41.958 1.00 87.88 239 ALA A C 1
ATOM 1870 O O . ALA A 1 239 ? -35.802 -24.243 42.862 1.00 87.88 239 ALA A O 1
ATOM 1871 N N . LEU A 1 240 ? -34.685 -24.412 40.919 1.00 88.12 240 LEU A N 1
ATOM 1872 C CA . LEU A 1 240 ? -34.434 -22.978 40.719 1.00 88.12 240 LEU A CA 1
ATOM 1873 C C . LEU A 1 240 ? -35.617 -22.218 40.094 1.00 88.12 240 LEU A C 1
ATOM 1875 O O . LEU A 1 240 ? -35.574 -20.991 39.998 1.00 88.12 240 LEU A O 1
ATOM 1879 N N . LEU A 1 241 ? -36.692 -22.910 39.700 1.00 88.62 241 LEU A N 1
ATOM 1880 C CA . LEU A 1 241 ? -37.867 -22.296 39.073 1.00 88.62 241 LEU A CA 1
ATOM 1881 C C . LEU A 1 241 ? -38.457 -21.104 39.859 1.00 88.62 241 LEU A C 1
ATOM 1883 O O . LEU A 1 241 ? -38.760 -20.091 39.224 1.00 88.62 241 LEU A O 1
ATOM 1887 N N . PRO A 1 242 ? -38.592 -21.146 41.203 1.00 88.75 242 PRO A N 1
ATOM 1888 C CA . PRO A 1 242 ? -39.067 -19.992 41.968 1.00 88.75 242 PRO A CA 1
ATOM 1889 C C . PRO A 1 242 ? -38.130 -18.782 41.840 1.00 88.75 242 PRO A C 1
ATOM 1891 O O . PRO A 1 242 ? -38.594 -17.658 41.672 1.00 88.75 242 PRO A O 1
ATOM 1894 N N . THR A 1 243 ? -36.812 -19.006 41.830 1.00 89.50 243 THR A N 1
ATOM 1895 C CA . THR A 1 243 ? -35.805 -17.948 41.659 1.00 89.50 243 THR A CA 1
ATOM 1896 C C . THR A 1 243 ? -35.874 -17.324 40.266 1.00 89.50 243 THR A C 1
ATOM 1898 O O . THR A 1 243 ? -35.816 -16.103 40.135 1.00 89.50 243 THR A O 1
ATOM 1901 N N . PHE A 1 244 ? -36.064 -18.128 39.215 1.00 91.94 244 PHE A N 1
ATOM 1902 C CA . PHE A 1 244 ? -36.290 -17.594 37.868 1.00 91.94 244 PHE A CA 1
ATOM 1903 C C . PHE A 1 244 ? -37.582 -16.777 37.779 1.00 91.94 244 PHE A C 1
ATOM 1905 O O . PHE A 1 244 ? -37.606 -15.768 37.073 1.00 91.94 244 PHE A O 1
ATOM 1912 N N . ALA A 1 245 ? -38.632 -17.161 38.513 1.00 90.69 245 ALA A N 1
ATOM 1913 C CA . ALA A 1 245 ? -39.872 -16.394 38.575 1.00 90.69 245 ALA A CA 1
ATOM 1914 C C . ALA A 1 245 ? -39.691 -15.027 39.250 1.00 90.69 245 ALA A C 1
ATOM 1916 O O . ALA A 1 245 ? -40.212 -14.035 38.744 1.00 90.69 245 ALA A O 1
ATOM 1917 N N . GLU A 1 246 ? -38.913 -14.955 40.330 1.00 89.06 246 GLU A N 1
ATOM 1918 C CA . GLU A 1 246 ? -38.560 -13.689 40.986 1.00 89.06 246 GLU A CA 1
ATOM 1919 C C . GLU A 1 246 ? -37.712 -12.783 40.082 1.00 89.06 246 GLU A C 1
ATOM 1921 O O . GLU A 1 246 ? -38.014 -11.599 39.940 1.00 89.06 246 GLU A O 1
ATOM 1926 N N . LEU A 1 247 ? -36.686 -13.332 39.422 1.00 90.69 247 LEU A N 1
ATOM 1927 C CA . LEU A 1 247 ? -35.828 -12.568 38.506 1.00 90.69 247 LEU A CA 1
ATOM 1928 C C . LEU A 1 247 ? -36.611 -12.036 37.299 1.00 90.69 247 LEU A C 1
ATOM 1930 O O . LEU A 1 247 ? -36.471 -10.871 36.939 1.00 90.69 247 LEU A O 1
ATOM 1934 N N . THR A 1 248 ? -37.473 -12.866 36.713 1.00 91.56 248 THR A N 1
ATOM 1935 C CA . THR A 1 248 ? -38.353 -12.478 35.599 1.00 91.56 248 THR A CA 1
ATOM 1936 C C . THR A 1 248 ? -39.330 -11.381 36.025 1.00 91.56 248 THR A C 1
ATOM 1938 O O . THR A 1 248 ? -39.530 -10.414 35.294 1.00 91.56 248 THR A O 1
ATOM 1941 N N . ALA A 1 249 ? -39.916 -11.495 37.220 1.00 90.75 249 ALA A N 1
ATOM 1942 C CA . ALA A 1 249 ? -40.809 -10.481 37.774 1.00 90.75 249 ALA A CA 1
ATOM 1943 C C . ALA A 1 249 ? -40.086 -9.138 37.983 1.00 90.75 249 ALA A C 1
ATOM 1945 O O . ALA A 1 249 ? -40.604 -8.095 37.588 1.00 90.75 249 ALA A O 1
ATOM 1946 N N . ALA A 1 250 ? -38.858 -9.174 38.513 1.00 91.06 250 ALA A N 1
ATOM 1947 C CA . ALA A 1 250 ? -38.034 -7.987 38.732 1.00 91.06 250 ALA A CA 1
ATOM 1948 C C . ALA A 1 250 ? -37.585 -7.307 37.427 1.00 91.06 250 ALA A C 1
ATOM 1950 O O . ALA A 1 250 ? -37.588 -6.081 37.350 1.00 91.06 250 ALA A O 1
ATOM 1951 N N . VAL A 1 251 ? -37.215 -8.079 36.397 1.00 90.25 251 VAL A N 1
ATOM 1952 C CA . VAL A 1 251 ? -36.817 -7.537 35.083 1.00 90.25 251 VAL A CA 1
ATOM 1953 C C . VAL A 1 251 ? -37.998 -6.878 34.364 1.00 90.25 251 VAL A C 1
ATOM 1955 O O . VAL A 1 251 ? -37.815 -5.850 33.717 1.00 90.25 251 VAL A O 1
ATOM 1958 N N . ASN A 1 252 ? -39.203 -7.441 34.499 1.00 89.62 252 ASN A N 1
ATOM 1959 C CA . ASN A 1 252 ? -40.406 -6.956 33.817 1.00 89.62 252 ASN A CA 1
ATOM 1960 C C . ASN A 1 252 ? -41.248 -5.962 34.639 1.00 89.62 252 ASN A C 1
ATOM 1962 O O . ASN A 1 252 ? -42.302 -5.552 34.163 1.00 89.62 252 ASN A O 1
ATOM 1966 N N . ASP A 1 253 ? -40.821 -5.600 35.856 1.00 88.50 253 ASP A N 1
ATOM 1967 C CA . ASP A 1 253 ? -41.581 -4.755 36.797 1.00 88.50 253 ASP A CA 1
ATOM 1968 C C . ASP A 1 253 ? -43.010 -5.285 37.061 1.00 88.50 253 ASP A C 1
ATOM 1970 O O . ASP A 1 253 ? -44.009 -4.568 37.003 1.00 88.50 253 ASP A O 1
ATOM 1974 N N . THR A 1 254 ? -43.120 -6.596 37.302 1.00 88.12 254 THR A N 1
ATOM 1975 C CA . THR A 1 254 ? -44.394 -7.294 37.557 1.00 88.12 254 THR A CA 1
ATOM 1976 C C . THR A 1 254 ? -44.379 -8.010 38.905 1.00 88.12 254 THR A C 1
ATOM 1978 O O . THR A 1 254 ? -43.324 -8.296 39.466 1.00 88.12 254 THR A O 1
ATOM 1981 N N . GLU A 1 255 ? -45.556 -8.320 39.453 1.00 85.19 255 GLU A N 1
ATOM 1982 C CA . GLU A 1 255 ? -45.658 -9.132 40.670 1.00 85.19 255 GLU A CA 1
ATOM 1983 C C . GLU A 1 255 ? -45.395 -10.620 40.383 1.00 85.19 255 GLU A C 1
ATOM 1985 O O . GLU A 1 255 ? -45.791 -11.163 39.347 1.00 85.19 255 GLU A O 1
ATOM 1990 N N . VAL A 1 256 ? -44.763 -11.316 41.334 1.00 83.25 256 VAL A N 1
ATOM 1991 C CA . VAL A 1 256 ? -44.491 -12.756 41.224 1.00 83.25 256 VAL A CA 1
ATOM 1992 C C . VAL A 1 256 ? -45.804 -13.537 41.253 1.00 83.25 256 VAL A C 1
ATOM 1994 O O . VAL A 1 256 ? -46.601 -13.412 42.183 1.00 83.25 256 VAL A O 1
ATOM 1997 N N . SER A 1 257 ? -46.024 -14.399 40.255 1.00 80.19 257 SER A N 1
ATOM 1998 C CA . SER A 1 257 ? -47.242 -15.211 40.191 1.00 80.19 257 SER A CA 1
ATOM 1999 C C . SER A 1 257 ? -47.398 -16.087 41.447 1.00 80.19 257 SER A C 1
ATOM 2001 O O . SER A 1 257 ? -46.455 -16.793 41.822 1.00 80.19 257 SER A O 1
ATOM 2003 N N . PRO A 1 258 ? -48.599 -16.153 42.057 1.00 75.25 258 PRO A N 1
ATOM 2004 C CA . PRO A 1 258 ? -48.832 -16.920 43.283 1.00 75.25 258 PRO A CA 1
ATOM 2005 C C . PRO A 1 258 ? -48.543 -18.422 43.135 1.00 75.25 258 PRO A C 1
ATOM 2007 O O . PRO A 1 258 ? -48.273 -19.090 44.128 1.00 75.25 258 PRO A O 1
ATOM 2010 N N . LYS A 1 259 ? -48.528 -18.944 41.898 1.00 77.88 259 LYS A N 1
ATOM 2011 C CA . LYS A 1 259 ? -48.144 -20.331 41.577 1.00 77.88 259 LYS A CA 1
ATOM 2012 C C . LYS A 1 259 ? -46.680 -20.650 41.909 1.00 77.88 259 LYS A C 1
ATOM 2014 O O . LYS A 1 259 ? -46.361 -21.811 42.132 1.00 77.88 259 LYS A O 1
ATOM 2019 N N . TYR A 1 260 ? -45.813 -19.638 41.934 1.00 73.88 260 TYR A N 1
ATOM 2020 C CA . TYR A 1 260 ? -44.384 -19.776 42.229 1.00 73.88 260 TYR A CA 1
ATOM 2021 C C . TYR A 1 260 ? -44.010 -19.229 43.617 1.00 73.88 260 TYR A C 1
ATOM 2023 O O . TYR A 1 260 ? -42.976 -19.602 44.157 1.00 73.88 260 TYR A O 1
ATOM 2031 N N . ALA A 1 261 ? -44.877 -18.415 44.235 1.00 64.62 261 ALA A N 1
ATOM 2032 C CA . ALA A 1 261 ? -44.656 -17.790 45.545 1.00 64.62 261 ALA A CA 1
ATOM 2033 C C . ALA A 1 261 ? -44.728 -18.758 46.749 1.00 64.62 261 ALA A C 1
ATOM 2035 O O . ALA A 1 261 ? -44.384 -18.379 47.866 1.00 64.62 261 ALA A O 1
ATOM 2036 N N . GLN A 1 262 ? -45.207 -19.991 46.546 1.00 57.47 262 GLN A N 1
ATOM 2037 C CA . GLN A 1 262 ? -45.458 -20.979 47.609 1.00 57.47 262 GLN A CA 1
ATOM 2038 C C . GLN A 1 262 ? -44.377 -22.065 47.732 1.00 57.47 262 GLN A C 1
ATOM 2040 O O . GLN A 1 262 ? -44.503 -22.952 48.573 1.00 57.47 262 GLN A O 1
ATOM 2045 N N . ALA A 1 263 ? -43.318 -22.010 46.922 1.00 57.41 263 ALA A N 1
ATOM 2046 C CA . ALA A 1 263 ? -42.202 -22.945 47.022 1.00 57.41 263 ALA A CA 1
ATOM 2047 C C . ALA A 1 263 ? -41.177 -22.449 48.058 1.00 57.41 263 ALA A C 1
ATOM 2049 O O . ALA A 1 263 ? -40.710 -21.313 47.982 1.00 57.41 263 ALA A O 1
ATOM 2050 N N . GLU A 1 264 ? -40.840 -23.289 49.043 1.00 52.00 264 GLU A N 1
ATOM 2051 C CA . GLU A 1 264 ? -39.825 -22.986 50.061 1.00 52.00 264 GLU A CA 1
ATOM 2052 C C . GLU A 1 264 ? -38.489 -22.580 49.421 1.00 52.00 264 GLU A C 1
ATOM 2054 O O . GLU A 1 264 ? -37.995 -23.230 48.501 1.00 52.00 264 GLU A O 1
ATOM 2059 N N . ARG A 1 265 ? -37.908 -21.488 49.935 1.00 48.88 265 ARG A N 1
ATOM 2060 C CA . ARG A 1 265 ? -36.663 -20.878 49.450 1.00 48.88 265 ARG A CA 1
ATOM 2061 C C . ARG A 1 265 ? -35.493 -21.872 49.485 1.00 48.88 265 ARG A C 1
ATOM 2063 O O . ARG A 1 265 ? -35.060 -22.230 50.583 1.00 48.88 265 ARG A O 1
ATOM 2070 N N . PRO A 1 266 ? -34.866 -22.211 48.348 1.00 50.91 266 PRO A N 1
ATOM 2071 C CA . PRO A 1 266 ? -33.497 -22.700 48.361 1.00 50.91 266 PRO A CA 1
ATOM 2072 C C . PRO A 1 266 ? -32.570 -21.515 48.669 1.00 50.91 266 PRO A C 1
ATOM 2074 O O . PRO A 1 266 ? -32.713 -20.425 48.114 1.00 50.91 266 PRO A O 1
ATOM 2077 N N . THR A 1 267 ? -31.620 -21.689 49.584 1.00 43.31 267 THR A N 1
ATOM 2078 C CA . THR A 1 267 ? -30.639 -20.651 49.918 1.00 43.31 267 THR A CA 1
ATOM 2079 C C . THR A 1 267 ? -29.699 -20.394 48.739 1.00 43.31 267 THR A C 1
ATOM 2081 O O . THR A 1 267 ? -29.094 -21.325 48.213 1.00 43.31 267 THR A O 1
ATOM 2084 N N . LEU A 1 268 ? -29.519 -19.117 48.383 1.00 44.31 268 LEU A N 1
ATOM 2085 C CA . LEU A 1 268 ? -28.672 -18.572 47.302 1.00 44.31 268 LEU A CA 1
ATOM 2086 C C . LEU A 1 268 ? -27.169 -18.949 47.354 1.00 44.31 268 LEU A C 1
ATOM 2088 O O . LEU A 1 268 ? -26.373 -18.430 46.576 1.00 44.31 268 LEU A O 1
ATOM 2092 N N . SER A 1 269 ? -26.746 -19.855 48.238 1.00 44.91 269 SER A N 1
ATOM 2093 C CA . SER A 1 269 ? -25.354 -20.296 48.381 1.00 44.91 269 SER A CA 1
ATOM 2094 C C . SER A 1 269 ? -24.885 -21.273 47.294 1.00 44.91 269 SER A C 1
ATOM 2096 O O . SER A 1 269 ? -23.687 -21.513 47.191 1.00 44.91 269 SER A O 1
ATOM 2098 N N . ALA A 1 270 ? -25.788 -21.834 46.482 1.00 44.81 270 ALA A N 1
ATOM 2099 C CA . ALA A 1 270 ? -25.421 -22.738 45.384 1.00 44.81 270 ALA A CA 1
ATOM 2100 C C . ALA A 1 270 ? -25.017 -21.996 44.091 1.00 44.81 270 ALA A C 1
ATOM 2102 O O . ALA A 1 270 ? -24.202 -22.495 43.325 1.00 44.81 270 ALA A O 1
ATOM 2103 N N . VAL A 1 271 ? -25.521 -20.774 43.875 1.00 48.50 271 VAL A N 1
ATOM 2104 C CA . VAL A 1 271 ? -25.328 -20.015 42.620 1.00 48.50 271 VAL A CA 1
ATOM 2105 C C . VAL A 1 271 ? -24.052 -19.155 42.641 1.00 48.50 271 VAL A C 1
ATOM 2107 O O . VAL A 1 271 ? -23.515 -18.813 41.594 1.00 48.50 271 VAL A O 1
ATOM 2110 N N . ALA A 1 272 ? -23.510 -18.841 43.823 1.00 39.91 272 ALA A N 1
ATOM 2111 C CA . ALA A 1 272 ? -22.335 -17.974 43.966 1.00 39.91 272 ALA A CA 1
ATOM 2112 C C . ALA A 1 272 ? -20.977 -18.667 43.710 1.00 39.91 272 ALA A C 1
ATOM 2114 O O . ALA A 1 272 ? -19.967 -17.977 43.596 1.00 39.91 272 ALA A O 1
ATOM 2115 N N . ASN A 1 273 ? -20.940 -20.004 43.611 1.00 39.47 273 ASN A N 1
ATOM 2116 C CA . ASN A 1 273 ? -19.702 -20.775 43.411 1.00 39.47 273 ASN A CA 1
ATOM 2117 C C . ASN A 1 273 ? -19.454 -21.201 41.954 1.00 39.47 273 ASN A C 1
ATOM 2119 O O . ASN A 1 273 ? -18.428 -21.815 41.667 1.00 39.47 273 ASN A O 1
ATOM 2123 N N . GLY A 1 274 ? -20.364 -20.879 41.034 1.00 39.44 274 GLY A N 1
ATOM 2124 C CA . GLY A 1 274 ? -20.101 -20.995 39.607 1.00 39.44 274 GLY A CA 1
ATOM 2125 C C . GLY A 1 274 ? -19.342 -19.760 39.165 1.00 39.44 274 GLY A C 1
ATOM 2126 O O . GLY A 1 274 ? -19.911 -18.671 39.131 1.00 39.44 274 GLY A O 1
ATOM 2127 N N . GLU A 1 275 ? -18.054 -19.920 38.881 1.00 33.59 275 GLU A N 1
ATOM 2128 C CA . GLU A 1 275 ? -17.260 -18.938 38.161 1.00 33.59 275 GLU A CA 1
ATOM 2129 C C . GLU A 1 275 ? -18.129 -18.279 37.080 1.00 33.59 275 GLU A C 1
ATOM 2131 O O . GLU A 1 275 ? -18.569 -18.937 36.136 1.00 33.59 275 GLU A O 1
ATOM 2136 N N . TRP A 1 276 ? -18.337 -16.964 37.174 1.00 38.75 276 TRP A N 1
ATOM 2137 C CA . TRP A 1 276 ? -18.636 -16.135 36.008 1.00 38.75 276 TRP A CA 1
ATOM 2138 C C . TRP A 1 276 ? -17.379 -16.130 35.129 1.00 38.75 276 TRP A C 1
ATOM 2140 O O . TRP A 1 276 ? -16.716 -15.109 34.946 1.00 38.75 276 TRP A O 1
ATOM 2150 N N . ASN A 1 277 ? -16.962 -17.31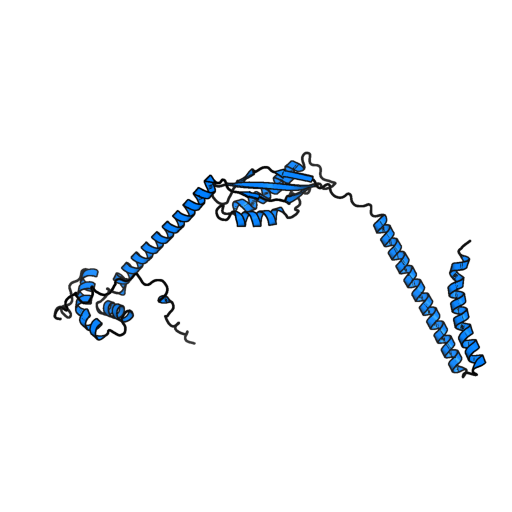5 34.685 1.00 36.06 277 ASN A N 1
ATOM 2151 C CA . ASN A 1 277 ? -15.814 -17.500 33.838 1.00 36.06 277 ASN A CA 1
ATOM 2152 C C . ASN A 1 277 ? -16.251 -16.931 32.499 1.00 36.06 277 ASN A C 1
ATOM 2154 O O . ASN A 1 277 ? -17.178 -17.444 31.877 1.00 36.06 277 ASN A O 1
ATOM 2158 N N . ARG A 1 278 ? -15.668 -15.765 32.200 1.00 38.34 278 ARG A N 1
ATOM 2159 C CA . ARG A 1 278 ? -15.639 -15.038 30.930 1.00 38.34 278 ARG A CA 1
ATOM 2160 C C . ARG A 1 278 ? -16.578 -15.627 29.891 1.00 38.34 278 ARG A C 1
ATOM 2162 O O . ARG A 1 278 ? -16.300 -16.717 29.402 1.00 38.34 278 ARG A O 1
ATOM 2169 N N . LEU A 1 279 ? -17.610 -14.852 29.536 1.00 40.41 279 LEU A N 1
ATOM 2170 C CA . LEU A 1 279 ? -18.275 -14.867 28.228 1.00 40.41 279 LEU A CA 1
ATOM 2171 C C . LEU A 1 279 ? -17.474 -15.723 27.250 1.00 40.41 279 LEU A C 1
ATOM 2173 O O . LEU A 1 279 ? -16.418 -15.285 26.788 1.00 40.41 279 LEU A O 1
ATOM 2177 N N . ALA A 1 280 ? -17.917 -16.977 27.110 1.00 40.25 280 ALA A N 1
ATOM 2178 C CA . ALA A 1 280 ? -17.169 -18.029 26.452 1.00 40.25 280 ALA A CA 1
ATOM 2179 C C . ALA A 1 280 ? -16.635 -17.479 25.135 1.00 40.25 280 ALA A C 1
ATOM 2181 O O . ALA A 1 280 ? -17.399 -17.009 24.286 1.00 40.25 280 ALA A O 1
ATOM 2182 N N . GLY A 1 281 ? -15.306 -17.472 25.031 1.00 36.78 281 GLY A N 1
ATOM 2183 C CA . GLY A 1 281 ? -14.619 -17.140 23.803 1.00 36.78 281 GLY A CA 1
ATOM 2184 C C . GLY A 1 281 ? -15.158 -17.996 22.663 1.00 36.78 281 GLY A C 1
ATOM 2185 O O . GLY A 1 281 ? -15.726 -19.066 22.871 1.00 36.78 281 GLY A O 1
ATOM 2186 N N . ASP A 1 282 ? -14.948 -17.480 21.463 1.00 43.47 282 ASP A N 1
ATOM 2187 C CA . ASP A 1 282 ? -15.331 -17.923 20.117 1.00 43.47 282 ASP A CA 1
ATOM 2188 C C . ASP A 1 282 ? -15.141 -19.427 19.758 1.00 43.47 282 ASP A C 1
ATOM 2190 O O . ASP A 1 282 ? -15.284 -19.831 18.601 1.00 43.47 282 ASP A O 1
ATOM 2194 N N . GLU A 1 283 ? -14.787 -20.284 20.713 1.00 43.62 283 GLU A N 1
ATOM 2195 C CA . GLU A 1 283 ? -14.459 -21.696 20.527 1.00 43.62 283 GLU A CA 1
ATOM 2196 C C . GLU A 1 283 ? -15.676 -22.629 20.654 1.00 43.62 283 GLU A C 1
ATOM 2198 O O . GLU A 1 283 ? -15.774 -23.577 19.873 1.00 43.62 283 GLU A O 1
ATOM 2203 N N . ASP A 1 284 ? -16.670 -22.326 21.499 1.00 40.56 284 ASP A N 1
ATOM 2204 C CA . ASP A 1 284 ? -17.826 -23.228 21.695 1.00 40.56 284 ASP A CA 1
ATOM 2205 C C . ASP A 1 284 ? -18.912 -23.119 20.610 1.00 40.56 284 ASP A C 1
ATOM 2207 O O . ASP A 1 284 ? -19.691 -24.049 20.391 1.00 40.56 284 ASP A O 1
ATOM 2211 N N . ARG A 1 285 ? -18.939 -22.029 19.829 1.00 44.25 285 ARG A N 1
ATOM 2212 C CA . ARG A 1 285 ? -19.891 -21.883 18.705 1.00 44.25 285 ARG A CA 1
ATOM 2213 C C . ARG A 1 285 ? -19.607 -22.825 17.530 1.00 44.25 285 ARG A C 1
ATOM 2215 O O . ARG A 1 285 ? -20.467 -22.985 16.666 1.00 44.25 285 ARG A O 1
ATOM 2222 N N . ARG A 1 286 ? -18.433 -23.468 17.479 1.00 45.09 286 ARG A N 1
ATOM 2223 C CA . ARG A 1 286 ? -18.062 -24.392 16.390 1.00 45.09 286 ARG A CA 1
ATOM 2224 C C . ARG A 1 286 ? -18.647 -25.801 16.519 1.00 45.09 286 ARG A C 1
ATOM 2226 O O . ARG A 1 286 ? -18.437 -26.596 15.607 1.00 45.09 286 ARG A O 1
ATOM 2233 N N . GLN A 1 287 ? -19.384 -26.115 17.586 1.00 37.88 287 GLN A N 1
ATOM 2234 C CA . GLN A 1 287 ? -19.870 -27.482 17.832 1.00 37.88 287 GLN A CA 1
ATOM 2235 C C . GLN A 1 287 ? -21.376 -27.702 17.631 1.00 37.88 287 GLN A C 1
ATOM 2237 O O . GLN A 1 287 ? -21.865 -28.798 17.892 1.00 37.88 287 GLN A O 1
ATOM 2242 N N . LEU A 1 288 ? -22.129 -26.727 17.110 1.00 39.38 288 LEU A N 1
ATOM 2243 C CA . LEU A 1 288 ? -23.510 -27.004 16.707 1.00 39.38 288 LEU A CA 1
ATOM 2244 C C . LEU A 1 288 ? -23.526 -27.853 15.419 1.00 39.38 288 LEU A C 1
ATOM 2246 O O . LEU A 1 288 ? -22.912 -27.451 14.424 1.00 39.38 288 LEU A O 1
ATOM 2250 N N . PRO A 1 289 ? -24.224 -29.006 15.391 1.00 39.31 289 PRO A N 1
ATOM 2251 C CA . PRO A 1 289 ? -24.421 -29.761 14.162 1.00 39.31 289 PRO A CA 1
ATOM 2252 C C . PRO A 1 289 ? -25.162 -28.881 13.157 1.00 39.31 289 PRO A C 1
ATOM 2254 O O . PRO A 1 289 ? -26.231 -28.351 13.463 1.00 39.31 289 PRO A O 1
ATOM 2257 N N . ARG A 1 290 ? -24.607 -28.724 11.950 1.00 43.72 290 ARG A N 1
ATOM 2258 C CA . ARG A 1 290 ? -25.352 -28.155 10.823 1.00 43.72 290 ARG A CA 1
ATOM 2259 C C . ARG A 1 290 ? -26.585 -29.026 10.615 1.00 43.72 290 ARG A C 1
ATOM 2261 O O . ARG A 1 290 ? -26.453 -30.200 10.278 1.00 43.72 290 ARG A O 1
ATOM 2268 N N . THR A 1 291 ? -27.762 -28.457 10.841 1.00 43.16 291 THR A N 1
ATOM 2269 C CA . THR A 1 291 ? -29.026 -29.052 10.419 1.00 43.16 291 THR A CA 1
ATOM 2270 C C . THR A 1 291 ? -28.952 -29.241 8.909 1.00 43.16 291 THR A C 1
ATOM 2272 O O . THR A 1 291 ? -28.781 -28.272 8.172 1.00 43.16 291 THR A O 1
ATOM 2275 N N . SER A 1 292 ? -28.991 -30.494 8.475 1.00 48.69 292 SER A N 1
ATOM 2276 C CA . SER A 1 292 ? -29.136 -30.898 7.082 1.00 48.69 292 SER A CA 1
ATOM 2277 C C . SER A 1 292 ? -30.420 -30.313 6.492 1.00 48.69 292 SER A C 1
ATOM 2279 O O . SER A 1 292 ? -31.474 -30.404 7.124 1.00 48.69 292 SER A O 1
ATOM 2281 N N . ASP A 1 293 ? -30.297 -29.721 5.303 1.00 39.62 293 ASP A N 1
ATOM 2282 C CA . ASP A 1 293 ? -31.406 -29.275 4.456 1.00 39.62 293 ASP A CA 1
ATOM 2283 C C . ASP A 1 293 ? -32.412 -30.417 4.218 1.00 39.62 293 ASP A C 1
ATOM 2285 O O . ASP A 1 293 ? -31.990 -31.571 4.078 1.00 39.62 293 ASP A O 1
ATOM 2289 N N . PRO A 1 294 ? -33.725 -30.133 4.155 1.00 55.66 294 PRO A N 1
ATOM 2290 C CA . PRO A 1 294 ? -34.693 -31.069 3.609 1.00 55.66 294 PRO A CA 1
ATOM 2291 C C . PRO A 1 294 ? -34.736 -30.954 2.076 1.00 55.66 294 PRO A C 1
ATOM 2293 O O . PRO A 1 294 ? -34.712 -29.848 1.534 1.00 55.66 294 PRO A O 1
ATOM 2296 N N . ASP A 1 295 ? -34.801 -32.117 1.423 1.00 47.66 295 ASP A N 1
ATOM 2297 C CA . ASP A 1 295 ? -35.028 -32.316 -0.019 1.00 47.66 295 ASP A CA 1
ATOM 2298 C C . ASP A 1 295 ? -36.288 -31.610 -0.560 1.00 47.66 295 ASP A C 1
ATOM 2300 O O . ASP A 1 295 ? -37.314 -31.555 0.165 1.00 47.66 295 ASP A O 1
#

Secondary structure (DSSP, 8-state):
--TTSTTHHHHHHHHHHHHHHHHHHHHTT--HHHHHHHHHHHHHHHHHHHHHHHHHHHHHHHHHHHHHHHHHSPPPPPP--EEEEEEEEEEE-SSTT-EEEEEEEEEEEE-TT---S-HHHHHHHHHHHHHHHHHTT--GGGHHHHHHHHHHHHTS-EE-TTSSEEEEEEEEEEE--HHHHHHHHHHHHHHHHHHHHHHHHHHHHHHHHHIIIIITTSHHHHHHHHHTT-TT-HHHHHHTHHHHHHHHHHHTT-PPPTTTTTSPPPPTTTTTTS----S--TTGGGGS---PPP-

Solvent-accessible surface area (backbone atoms only — not comparable to full-atom values): 16904 Å² total; per-residue (Å²): 143,71,74,76,63,77,58,48,62,64,51,52,52,51,50,49,51,56,46,52,51,55,50,51,35,69,75,66,72,52,58,74,69,57,47,53,51,46,51,52,52,35,53,51,51,48,54,50,50,51,52,51,51,51,54,54,47,54,52,50,52,53,52,50,48,54,50,45,50,60,67,65,49,66,78,73,76,74,67,63,80,42,78,46,79,45,75,72,40,81,38,59,31,47,45,86,100,46,50,34,33,41,29,31,34,37,37,35,33,66,44,96,86,43,88,62,101,52,61,66,62,52,37,51,49,53,50,51,54,54,48,42,69,53,31,43,73,27,51,72,90,47,41,70,60,45,27,54,52,48,38,59,63,37,50,46,80,40,66,39,97,82,68,35,34,36,28,29,37,44,78,60,42,61,46,61,58,68,76,53,53,57,50,51,53,53,50,52,50,53,51,50,53,50,50,52,58,48,50,52,50,52,50,52,50,52,50,51,49,45,43,53,70,61,25,36,68,40,38,64,40,34,41,52,57,48,36,76,77,38,72,89,45,58,73,58,48,63,69,42,40,48,58,36,32,48,52,19,16,64,75,65,78,49,80,64,55,72,91,47,72,77,63,82,83,78,73,74,75,72,68,74,74,58,75,86,68,62,84,76,62,90,67,69,78,75,70,67,79,79,80,77,81,83,133

Foldseek 3Di:
DPPVVVPPVLVVLLVCQLVVLVVVCVVPVDPPVVSVVSNVVSVVVSVVVVVVVVVVVVVVVVVVVVVVVVVVPDPDPDFDKDKDWDAFDWADALDPPWTKTKTWIKIKGFDPPADDPCVPVQQVVQLRVVLNVQRNDHDLLPQVVSQVVSQVVQQDFDQGPVNGMTMGIDPIDIGTPPVVNVVVVVVVVVVVVVVVVVVVVVVVVVVVCCCLVQQLCALVSVLVVVCVVVVPCNVVSVLCSLVSQVVSCVSVVHDRDPVSVPDDDDDPPVVVPPPPPPPDPPPPVVPDPPDDDDD